Protein AF-A0A9E1B760-F1 (afdb_monomer)

InterPro domains:
  IPR002052 DNA methylase, N-6 adenine-specific, conserved site [PS00092] (100-106)
  IPR029063 S-adenosyl-L-methionine-dependent methyltransferase superfamily [G3DSA:3.40.50.150] (14-168)
  IPR029063 S-adenosyl-L-methionine-dependent methyltransferase superfamily [SSF53335] (12-162)

Foldseek 3Di:
DDPCVVCVVVVNPLQDFDDDPVLLVLVLVVVVVVDPAEWEEEEEQCFLVVSVCSNPVPGNYQAEYAAQHPSRVVNHDPSYHYPYDHPVPDAQQPPETAEYEYAHNQVCVLVVLLRCLLRHRHAFWYKYWYFPCVVVDPSNCVSCVLFVQNVQKAWSDWDACCPGPDHDPGITTTIIRTDHHPVPDPTDGSVNSVCVVPPDPPCPPPPPVVVVVVVVVVVVVVVVVVD

Radius of gyration: 22.21 Å; Cα contacts (8 Å, |Δi|>4): 372; chains: 1; bounding box: 54×68×48 Å

Mean predicted aligned error: 7.99 Å

pLDDT: mean 89.2, std 12.07, range [44.91, 98.75]

Sequence (227 aa):
MTTLNILKENEQDFEWYPTTQEIIECVKKHINAQTYGGYSILDIGAGDGRVLKALTYGKNTLCYSIEKSEILRNKQDKDIIPLGCDLWQNTLIDKEMDFIFCNPPYSEYEAWCEKIIKEANTEKGIYFVIPERYKQSAIINQALKARKLENKIYSLGAFNFLNAERGARAKVEVVFVKIENERYSDNVSAFDLFLDENFKFNTTSKFNQEAQRERIKKELINSKNHL

Nearest PDB structures (foldseek):
  3grz-assembly1_B  TM=6.668E-01  e=4.920E-06  Lactobacillus delbrueckii subsp. bulgaricus ATCC BAA-365
  4qtu-assembly1_B  TM=5.664E-01  e=7.982E-07  Saccharomyces cerevisiae S288C
  5bp7-assembly1_A  TM=6.881E-01  e=3.033E-05  Geobacter sulfurreducens PCA
  6bqc-assembly1_A-2  TM=6.225E-01  e=1.044E-05  Escherichia coli
  5wp5-assembly2_B  TM=5.161E-01  e=1.026E-06  Arabidopsis thaliana

Structure (mmCIF, N/CA/C/O backbone):
data_AF-A0A9E1B760-F1
#
_entry.id   AF-A0A9E1B760-F1
#
loop_
_atom_site.group_PDB
_atom_site.id
_atom_site.type_symbol
_atom_site.label_atom_id
_atom_site.label_alt_id
_atom_site.label_comp_id
_atom_site.label_asym_id
_atom_site.label_entity_id
_atom_site.label_seq_id
_atom_site.pdbx_PDB_ins_code
_atom_site.Cartn_x
_atom_site.Cartn_y
_atom_site.Cartn_z
_atom_site.occupancy
_atom_site.B_iso_or_equiv
_atom_site.auth_seq_id
_atom_site.auth_comp_id
_atom_site.auth_asym_id
_atom_site.auth_atom_id
_atom_site.pdbx_PDB_model_num
ATOM 1 N N . MET A 1 1 ? -19.006 2.028 22.061 1.00 63.62 1 MET A N 1
ATOM 2 C CA . MET A 1 1 ? -17.531 2.115 22.076 1.00 63.62 1 MET A CA 1
ATOM 3 C C . MET A 1 1 ? -17.058 2.063 20.629 1.00 63.62 1 MET A C 1
ATOM 5 O O . MET A 1 1 ? -17.584 1.241 19.890 1.00 63.62 1 MET A O 1
ATOM 9 N N . THR A 1 2 ? -16.199 2.984 20.185 1.00 87.56 2 THR A N 1
ATOM 10 C CA . THR A 1 2 ? -15.703 3.008 18.792 1.00 87.56 2 THR A CA 1
ATOM 11 C C . THR A 1 2 ? -14.687 1.887 18.561 1.00 87.56 2 THR A C 1
ATOM 13 O O . THR A 1 2 ? -14.102 1.390 19.526 1.00 87.56 2 THR A O 1
ATOM 16 N N . THR A 1 3 ? -14.453 1.488 17.303 1.00 91.75 3 THR A N 1
ATOM 17 C CA . THR A 1 3 ? -13.414 0.487 16.988 1.00 91.75 3 THR A CA 1
ATOM 18 C C . THR A 1 3 ? -12.057 0.967 17.482 1.00 91.75 3 THR A C 1
ATOM 20 O O . THR A 1 3 ? -11.329 0.202 18.105 1.00 91.75 3 THR A O 1
ATOM 23 N N . LEU A 1 4 ? -11.766 2.252 17.284 1.00 91.25 4 LEU A N 1
ATOM 24 C CA . LEU A 1 4 ? -10.543 2.882 17.762 1.00 91.25 4 LEU A CA 1
ATOM 25 C C . LEU A 1 4 ? -10.304 2.707 19.271 1.00 91.25 4 LEU A C 1
ATOM 27 O O . LEU A 1 4 ? -9.185 2.419 19.687 1.00 91.25 4 LEU A O 1
ATOM 31 N N . ASN A 1 5 ? -11.340 2.878 20.096 1.00 92.44 5 ASN A N 1
ATOM 32 C CA . ASN A 1 5 ? -11.201 2.740 21.547 1.00 92.44 5 ASN A CA 1
ATOM 33 C C . ASN A 1 5 ? -10.908 1.289 21.938 1.00 92.44 5 ASN A C 1
ATOM 35 O O . ASN A 1 5 ? -9.998 1.052 22.724 1.00 92.44 5 ASN A O 1
ATOM 39 N N . ILE A 1 6 ? -11.605 0.332 21.314 1.00 95.44 6 ILE A N 1
ATOM 40 C CA . ILE A 1 6 ? -11.377 -1.102 21.534 1.00 95.44 6 ILE A CA 1
ATOM 41 C C . ILE A 1 6 ? -9.925 -1.469 21.198 1.00 95.44 6 ILE A C 1
ATOM 43 O O . ILE A 1 6 ? -9.279 -2.190 21.952 1.00 95.44 6 ILE A O 1
ATOM 47 N N . LEU A 1 7 ? -9.385 -0.952 20.092 1.00 96.31 7 LEU A N 1
ATOM 48 C CA . LEU A 1 7 ? -8.002 -1.225 19.701 1.00 96.31 7 LEU A CA 1
ATOM 49 C C . LEU A 1 7 ? -6.986 -0.664 20.695 1.00 96.31 7 LEU A C 1
ATOM 51 O O . LEU A 1 7 ? -6.019 -1.346 21.021 1.00 96.31 7 LEU A O 1
ATOM 55 N N . LYS A 1 8 ? -7.212 0.552 21.203 1.00 94.50 8 LYS A N 1
ATOM 56 C CA . LYS A 1 8 ? -6.341 1.167 22.214 1.00 94.50 8 LYS A CA 1
ATOM 57 C C . LYS A 1 8 ? -6.358 0.396 23.530 1.00 94.50 8 LYS A C 1
ATOM 59 O O . LYS A 1 8 ? -5.299 0.142 24.085 1.00 94.50 8 LYS A O 1
ATOM 64 N N . GLU A 1 9 ? -7.541 0.005 23.998 1.00 96.75 9 GLU A N 1
ATOM 65 C CA . GLU A 1 9 ? -7.717 -0.759 25.241 1.00 96.75 9 GLU A CA 1
ATOM 66 C C . GLU A 1 9 ? -7.059 -2.145 25.189 1.00 96.75 9 GLU A C 1
ATOM 68 O O . GLU A 1 9 ? -6.704 -2.686 26.230 1.00 96.75 9 GLU A O 1
ATOM 73 N N . ASN A 1 10 ? -6.874 -2.705 23.990 1.00 97.31 10 ASN A N 1
ATOM 74 C CA . ASN A 1 10 ? -6.261 -4.017 23.777 1.00 97.31 10 ASN A CA 1
ATOM 75 C C . ASN A 1 10 ? -4.832 -3.939 23.210 1.00 97.31 10 ASN A C 1
ATOM 77 O O . ASN A 1 10 ? -4.315 -4.956 22.762 1.00 97.31 10 ASN A O 1
ATOM 81 N N . GLU A 1 11 ? -4.208 -2.754 23.177 1.00 97.12 11 GLU A N 1
ATOM 82 C CA . GLU A 1 11 ? -2.846 -2.543 22.645 1.00 97.12 11 GLU A CA 1
ATOM 83 C C . GLU A 1 11 ? -2.660 -2.987 21.175 1.00 97.12 11 GLU A C 1
ATOM 85 O O . GLU A 1 11 ? -1.569 -3.351 20.741 1.00 97.12 11 GLU A O 1
ATOM 90 N N . GLN A 1 12 ? -3.731 -2.931 20.378 1.00 96.88 12 GLN A N 1
ATOM 91 C CA . GLN A 1 12 ? -3.756 -3.353 18.969 1.00 96.88 12 GLN A CA 1
ATOM 92 C C . GLN A 1 12 ? -4.022 -2.211 17.985 1.00 96.88 12 GLN A C 1
ATOM 94 O O . GLN A 1 12 ? -4.366 -2.438 16.829 1.00 96.88 12 GLN A O 1
ATOM 99 N N . ASP A 1 13 ? -3.903 -0.969 18.438 1.00 94.31 13 ASP A N 1
ATOM 100 C CA . ASP A 1 13 ? -4.162 0.194 17.602 1.00 94.31 13 ASP A CA 1
ATOM 101 C C . ASP A 1 13 ? -3.137 0.369 16.479 1.00 94.31 13 ASP A C 1
ATOM 103 O O . ASP A 1 13 ? -3.542 0.717 15.382 1.00 94.31 13 ASP A O 1
ATOM 107 N N . PHE A 1 14 ? -1.845 0.122 16.729 1.00 94.88 14 PHE A N 1
ATOM 108 C CA . PHE A 1 14 ? -0.751 0.211 15.739 1.00 94.88 14 PHE A CA 1
ATOM 109 C C . PHE A 1 14 ? -0.835 1.421 14.785 1.00 94.88 14 PHE A C 1
ATOM 111 O O . PHE A 1 14 ? -0.460 1.335 13.623 1.00 94.88 14 PHE A O 1
ATOM 118 N N . GLU A 1 15 ? -1.351 2.550 15.278 1.00 93.25 15 GLU A N 1
ATOM 119 C CA . GLU A 1 15 ? -1.634 3.743 14.479 1.00 93.25 15 GLU A CA 1
ATOM 120 C C . GLU A 1 15 ? -2.627 3.544 13.311 1.00 93.25 15 GLU A C 1
ATOM 122 O O . GLU A 1 15 ? -2.502 4.167 12.260 1.00 93.25 15 GLU A O 1
ATOM 127 N N . TRP A 1 16 ? -3.659 2.720 13.494 1.00 92.31 16 TRP A N 1
ATOM 128 C CA . TRP A 1 16 ? -4.654 2.428 12.466 1.00 92.31 16 TRP A CA 1
ATOM 129 C C . TRP A 1 16 ? -5.465 3.666 12.062 1.00 92.31 16 TRP A C 1
ATOM 131 O O . TRP A 1 16 ? -6.198 4.255 12.867 1.00 92.31 16 TRP A O 1
ATOM 141 N N . TYR A 1 17 ? -5.378 4.016 10.777 1.00 89.69 17 TYR A N 1
ATOM 142 C CA . TYR A 1 17 ? -6.207 5.023 10.121 1.00 89.69 17 TYR A CA 1
ATOM 143 C C . TYR A 1 17 ? -7.220 4.334 9.202 1.00 89.69 17 TYR A C 1
ATOM 145 O O . TYR A 1 17 ? -6.840 3.830 8.143 1.00 89.69 17 TYR A O 1
ATOM 153 N N . PRO A 1 18 ? -8.521 4.335 9.539 1.00 92.06 18 PRO A N 1
ATOM 154 C CA . PRO A 1 18 ? -9.522 3.773 8.648 1.00 92.06 18 PRO A CA 1
ATOM 155 C C . PRO A 1 18 ? -9.582 4.592 7.357 1.00 92.06 18 PRO A C 1
ATOM 157 O O . PRO A 1 18 ? -9.908 5.780 7.389 1.00 92.06 18 P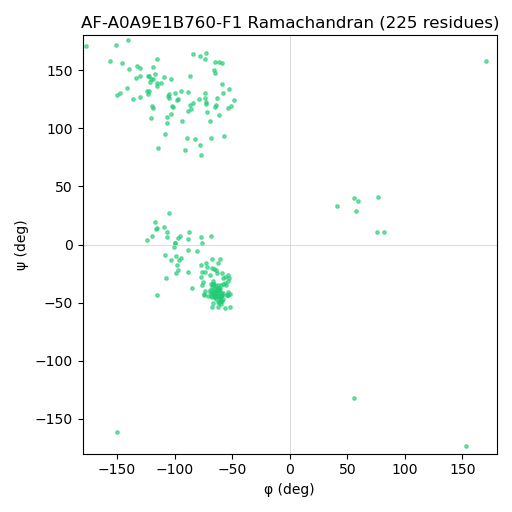RO A O 1
ATOM 160 N N . THR A 1 19 ? -9.282 3.965 6.220 1.00 95.06 19 THR A N 1
ATOM 161 C CA . THR A 1 19 ? -9.327 4.627 4.911 1.00 95.06 19 THR A CA 1
ATOM 162 C C . THR A 1 19 ? -10.729 5.189 4.649 1.00 95.06 19 THR A C 1
ATOM 164 O O . THR A 1 19 ? -11.730 4.490 4.842 1.00 95.06 19 THR A O 1
ATOM 167 N N . THR A 1 20 ? -10.813 6.463 4.252 1.00 94.44 20 THR A N 1
ATOM 168 C CA . THR A 1 20 ? -12.098 7.151 4.046 1.00 94.44 20 THR A CA 1
ATOM 169 C C . THR A 1 20 ? -12.751 6.753 2.724 1.00 94.44 20 THR A C 1
ATOM 171 O O . THR A 1 20 ? -12.086 6.250 1.815 1.00 94.44 20 THR A O 1
ATOM 174 N N . GLN A 1 21 ? -14.057 7.005 2.592 1.00 94.50 21 GLN A N 1
ATOM 175 C CA . GLN A 1 21 ? -14.786 6.679 1.366 1.00 94.50 21 GLN A CA 1
ATOM 176 C C . GLN A 1 21 ? -14.236 7.448 0.159 1.00 94.50 21 GLN A C 1
ATOM 178 O O . GLN A 1 21 ? -14.111 6.882 -0.918 1.00 94.50 21 GLN A O 1
ATOM 183 N N . GLU A 1 22 ? -13.854 8.713 0.328 1.00 95.56 22 GLU A N 1
ATOM 184 C CA . GLU A 1 22 ? -13.309 9.545 -0.749 1.00 95.56 22 GLU A CA 1
ATOM 185 C C . GLU A 1 22 ? -11.991 8.982 -1.295 1.00 95.56 22 GLU A C 1
ATOM 187 O O . GLU A 1 22 ? -11.773 8.965 -2.508 1.00 95.56 22 GLU A O 1
ATOM 192 N N . ILE A 1 23 ? -11.132 8.474 -0.406 1.00 96.44 23 ILE A N 1
ATOM 193 C CA . ILE A 1 23 ? -9.876 7.816 -0.779 1.00 96.44 23 ILE A CA 1
ATOM 194 C C . ILE A 1 23 ? -10.160 6.491 -1.495 1.00 96.44 23 ILE A C 1
ATOM 196 O O . ILE A 1 23 ? -9.569 6.215 -2.541 1.00 96.44 23 ILE A O 1
ATOM 200 N N . ILE A 1 24 ? -11.092 5.690 -0.969 1.00 97.19 24 ILE A N 1
ATOM 201 C CA . ILE A 1 24 ? -11.514 4.428 -1.590 1.00 97.19 24 ILE A CA 1
ATOM 202 C C . ILE A 1 24 ? -12.046 4.678 -3.005 1.00 97.19 24 ILE A C 1
ATOM 204 O O . ILE A 1 24 ? -11.628 3.998 -3.939 1.00 97.19 24 ILE A O 1
ATOM 208 N N . GLU A 1 25 ? -12.914 5.674 -3.196 1.00 96.69 25 GLU A N 1
ATOM 209 C CA . GLU A 1 25 ? -13.463 6.015 -4.512 1.00 96.69 25 GLU A CA 1
ATOM 210 C C . GLU A 1 25 ? -12.392 6.538 -5.479 1.00 96.69 25 GLU A C 1
ATOM 212 O O . GLU A 1 25 ? -12.438 6.238 -6.674 1.00 96.69 25 GLU A O 1
ATOM 217 N N . CYS A 1 26 ? -11.388 7.267 -4.981 1.00 97.75 26 CYS A N 1
ATOM 218 C CA . CYS A 1 26 ? -10.240 7.696 -5.781 1.00 97.75 26 CYS A CA 1
ATOM 219 C C . CYS A 1 26 ? -9.478 6.494 -6.364 1.00 97.75 26 CYS A C 1
ATOM 221 O O . CYS A 1 26 ? -9.280 6.413 -7.581 1.00 97.75 26 CYS A O 1
ATOM 223 N N . VAL A 1 27 ? -9.127 5.520 -5.517 1.00 97.31 27 VAL A N 1
ATOM 224 C CA . VAL A 1 27 ? -8.450 4.285 -5.946 1.00 97.31 27 VAL A CA 1
ATOM 225 C C . VAL A 1 27 ? -9.353 3.458 -6.855 1.00 97.31 27 VAL A C 1
ATOM 227 O O . VAL A 1 27 ? -8.913 3.007 -7.911 1.00 97.31 27 VAL A O 1
ATOM 230 N N . LYS A 1 28 ? -10.635 3.309 -6.502 1.00 95.12 28 LYS A N 1
ATOM 231 C CA . LYS A 1 28 ? -11.627 2.557 -7.280 1.00 95.12 28 LYS A CA 1
ATOM 232 C C . LYS A 1 28 ? -11.796 3.111 -8.692 1.00 95.12 28 LYS A C 1
ATOM 234 O O . LYS A 1 28 ? -11.840 2.353 -9.660 1.00 95.12 28 LYS A O 1
ATOM 239 N N . LYS A 1 29 ? -11.856 4.435 -8.837 1.00 95.19 29 LYS A N 1
ATOM 240 C CA . LYS A 1 29 ? -11.918 5.088 -10.148 1.00 95.19 29 LYS A CA 1
ATOM 241 C C . LYS A 1 29 ? -10.674 4.774 -10.978 1.00 95.19 29 LYS A C 1
ATOM 243 O O . LYS A 1 29 ? -10.808 4.440 -12.154 1.00 95.19 29 LYS A O 1
ATOM 248 N N . HIS A 1 30 ? -9.488 4.860 -10.376 1.00 96.25 30 HIS A N 1
ATOM 249 C CA . HIS A 1 30 ? -8.238 4.584 -11.079 1.00 96.25 30 HIS A CA 1
ATOM 250 C C . HIS A 1 30 ? -8.121 3.105 -11.474 1.00 96.25 30 HIS A C 1
ATOM 252 O O . HIS A 1 30 ? -7.926 2.809 -12.648 1.00 96.25 30 HIS A O 1
ATOM 258 N N . ILE A 1 31 ? -8.330 2.164 -10.548 1.00 93.25 31 ILE A N 1
ATOM 259 C CA . ILE A 1 31 ? -8.205 0.724 -10.827 1.00 93.25 31 ILE A CA 1
ATOM 260 C C . ILE A 1 31 ? -9.204 0.256 -11.895 1.00 93.25 31 ILE A C 1
A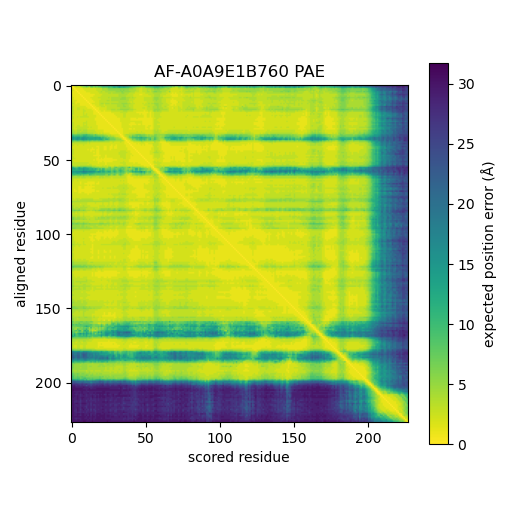TOM 262 O O . ILE A 1 31 ? -8.842 -0.536 -12.763 1.00 93.25 31 ILE A O 1
ATOM 266 N N . ASN A 1 32 ? -10.431 0.793 -11.903 1.00 91.12 32 ASN A N 1
ATOM 267 C CA . ASN A 1 32 ? -11.446 0.484 -12.917 1.00 91.12 32 ASN A CA 1
ATOM 268 C C . ASN A 1 32 ? -11.062 0.986 -14.312 1.00 91.12 32 ASN A C 1
ATOM 270 O O . ASN A 1 32 ? -11.429 0.360 -15.298 1.00 91.12 32 ASN A O 1
ATOM 274 N N . ALA A 1 33 ? -10.329 2.096 -14.410 1.00 91.38 33 ALA A N 1
ATOM 275 C CA . ALA A 1 33 ? -9.839 2.595 -15.694 1.00 91.38 33 ALA A CA 1
ATOM 276 C C . ALA A 1 33 ? -8.676 1.750 -16.247 1.00 91.38 33 ALA A C 1
ATOM 278 O O . ALA A 1 33 ? -8.444 1.741 -17.452 1.00 91.38 33 ALA A O 1
ATOM 279 N N . GLN A 1 34 ? -7.956 1.040 -15.373 1.00 83.81 34 GLN A N 1
ATOM 280 C CA . GLN A 1 34 ? -6.800 0.208 -15.728 1.00 83.81 34 GLN A CA 1
ATOM 281 C C . GLN A 1 34 ? -7.161 -1.273 -15.930 1.00 83.81 34 GLN A C 1
ATOM 283 O O . GLN A 1 34 ? -6.339 -2.047 -16.419 1.00 83.81 34 GLN A O 1
ATOM 288 N N . THR A 1 35 ? -8.361 -1.703 -15.523 1.00 84.62 35 THR A N 1
ATOM 289 C CA . THR A 1 35 ? -8.757 -3.118 -15.516 1.00 84.62 35 THR A CA 1
ATOM 290 C C . THR A 1 35 ? -10.109 -3.336 -16.182 1.00 84.62 35 THR A C 1
ATOM 292 O O . THR A 1 35 ? -11.110 -2.737 -15.806 1.00 84.62 35 THR A O 1
ATOM 295 N N . TYR A 1 36 ? -10.146 -4.254 -17.149 1.00 76.62 36 TYR A N 1
ATOM 296 C CA . TYR A 1 36 ? -11.372 -4.661 -17.848 1.00 76.62 36 TYR A CA 1
ATOM 297 C C . TYR A 1 36 ? -11.947 -5.995 -17.334 1.00 76.62 36 TYR A C 1
ATOM 299 O O . TYR A 1 36 ? -12.994 -6.432 -17.802 1.00 76.62 36 TYR A O 1
ATOM 307 N N . GLY A 1 37 ? -11.281 -6.649 -16.374 1.00 80.25 37 GLY A N 1
ATOM 308 C CA . GLY A 1 37 ? -11.647 -7.970 -15.858 1.00 80.25 37 GLY A CA 1
ATOM 309 C C . GLY A 1 37 ? -11.265 -8.173 -14.391 1.00 80.25 37 GLY A C 1
ATOM 310 O O . GLY A 1 37 ? -11.049 -7.207 -13.655 1.00 80.25 37 GLY A O 1
ATOM 311 N N . GLY A 1 38 ? -11.205 -9.440 -13.976 1.00 87.06 38 GLY A N 1
ATOM 312 C CA . GLY A 1 38 ? -10.722 -9.830 -12.653 1.00 87.06 38 GLY A CA 1
ATOM 313 C C . GLY A 1 38 ? -9.261 -9.439 -12.422 1.00 87.06 38 GLY A C 1
ATOM 314 O O . GLY A 1 38 ? -8.507 -9.237 -13.374 1.00 87.06 38 GLY A O 1
ATOM 315 N N . TYR A 1 39 ? -8.882 -9.309 -11.156 1.00 92.94 39 TYR A N 1
ATOM 316 C CA . TYR A 1 39 ? -7.504 -9.051 -10.734 1.00 92.94 39 TYR A CA 1
ATOM 317 C C . TYR A 1 39 ? -7.255 -9.637 -9.341 1.00 92.94 39 TYR A C 1
ATOM 319 O O . TYR A 1 39 ? -8.193 -10.076 -8.677 1.00 92.94 39 TYR A O 1
ATOM 327 N N . SER A 1 40 ? -6.014 -9.640 -8.876 1.00 95.12 40 SER A N 1
ATOM 328 C CA . SER A 1 40 ? -5.659 -9.902 -7.478 1.00 95.12 40 SER A CA 1
ATOM 329 C C . SER A 1 40 ? -5.178 -8.629 -6.781 1.00 95.12 40 SER A C 1
ATOM 331 O O . SER A 1 40 ? -4.551 -7.761 -7.385 1.00 95.12 40 SER A O 1
ATOM 333 N N . ILE A 1 41 ? -5.500 -8.471 -5.502 1.00 96.75 41 ILE A N 1
ATOM 334 C CA . ILE A 1 41 ? -5.053 -7.313 -4.727 1.00 96.75 41 ILE A CA 1
ATOM 335 C C . ILE A 1 41 ? -4.684 -7.717 -3.307 1.00 96.75 41 ILE A C 1
ATOM 337 O O . ILE A 1 41 ? -5.431 -8.440 -2.647 1.00 96.75 41 ILE A O 1
ATOM 341 N N . LEU A 1 42 ? -3.541 -7.220 -2.843 1.00 98.00 42 LEU A N 1
ATOM 342 C CA . LEU A 1 42 ? -3.112 -7.306 -1.453 1.00 98.00 42 LEU A CA 1
ATOM 343 C C . LEU A 1 42 ? -3.263 -5.948 -0.775 1.00 98.00 42 LEU A C 1
ATOM 345 O O . LEU A 1 42 ? -2.729 -4.952 -1.256 1.00 98.00 42 LEU A O 1
ATOM 349 N N . ASP A 1 43 ? -3.944 -5.926 0.363 1.00 98.31 43 ASP A N 1
ATOM 350 C CA . ASP A 1 43 ? -3.980 -4.781 1.268 1.00 98.31 43 ASP A CA 1
ATOM 351 C C . ASP A 1 43 ? -3.037 -5.027 2.458 1.00 98.31 43 ASP A C 1
ATOM 353 O O . ASP A 1 43 ? -3.186 -6.006 3.198 1.00 98.31 43 ASP A O 1
ATOM 357 N N . ILE A 1 44 ? -2.024 -4.171 2.606 1.00 98.56 44 ILE A N 1
ATOM 358 C CA . ILE A 1 44 ? -1.019 -4.243 3.672 1.00 98.56 44 ILE A CA 1
ATOM 359 C C . ILE A 1 44 ? -1.352 -3.190 4.730 1.00 98.56 44 ILE A C 1
ATOM 361 O O . ILE A 1 44 ? -1.326 -1.990 4.451 1.00 98.56 44 ILE A O 1
ATOM 365 N N . GLY A 1 45 ? -1.611 -3.643 5.958 1.00 97.88 45 GLY A N 1
ATOM 366 C CA . GLY A 1 45 ? -2.275 -2.826 6.977 1.00 97.88 45 GLY A CA 1
ATOM 367 C C . GLY A 1 45 ? -3.778 -2.727 6.707 1.00 97.88 45 GLY A C 1
ATOM 368 O O . GLY A 1 45 ? -4.357 -1.647 6.813 1.00 97.88 45 GLY A O 1
ATOM 369 N N . ALA A 1 46 ? -4.393 -3.848 6.306 1.00 97.69 46 ALA A N 1
ATOM 370 C CA . ALA A 1 46 ? -5.747 -3.888 5.749 1.00 97.69 46 ALA A CA 1
ATOM 371 C C . ALA A 1 46 ? -6.854 -3.409 6.697 1.00 97.69 46 ALA A C 1
ATOM 373 O O . ALA A 1 46 ? -7.989 -3.158 6.276 1.00 97.69 46 ALA A O 1
ATOM 374 N N . GLY A 1 47 ? -6.564 -3.313 7.993 1.00 97.31 47 GLY A N 1
ATOM 375 C CA . GLY A 1 47 ? -7.535 -2.952 9.000 1.00 97.31 47 GLY A CA 1
ATOM 376 C C . GLY A 1 47 ? -8.740 -3.886 8.976 1.00 97.31 47 GLY A C 1
ATOM 377 O O . GLY A 1 47 ? -8.610 -5.109 8.935 1.00 97.31 47 GLY A O 1
ATOM 378 N N . ASP A 1 48 ? -9.935 -3.304 8.982 1.00 96.88 48 ASP A N 1
ATOM 379 C CA . ASP A 1 48 ? -11.192 -4.053 8.921 1.00 96.88 48 ASP A CA 1
ATOM 380 C C . ASP A 1 48 ? -11.543 -4.567 7.511 1.00 96.88 48 ASP A C 1
ATOM 382 O O . ASP A 1 48 ? -12.633 -5.095 7.301 1.00 96.88 48 ASP A O 1
ATOM 386 N N . GLY A 1 49 ? -10.645 -4.418 6.532 1.00 96.94 49 GLY A N 1
ATOM 387 C CA . GLY A 1 49 ? -10.829 -4.922 5.172 1.00 96.94 49 GLY A CA 1
ATOM 388 C C . GLY A 1 49 ? -11.798 -4.100 4.320 1.00 96.94 49 GLY A C 1
ATOM 389 O O . GLY A 1 49 ? -12.164 -4.533 3.224 1.00 96.94 49 GLY A O 1
ATOM 390 N N . ARG A 1 50 ? -12.222 -2.908 4.772 1.00 96.44 50 ARG A N 1
ATOM 391 C CA . ARG A 1 50 ? -13.175 -2.061 4.028 1.00 96.44 50 ARG A CA 1
ATOM 392 C C . ARG A 1 50 ? -12.701 -1.689 2.623 1.00 96.44 50 ARG A C 1
ATOM 394 O O . ARG A 1 50 ? -13.529 -1.571 1.724 1.00 96.44 50 ARG A O 1
ATOM 401 N N . VAL A 1 51 ? -11.390 -1.504 2.432 1.00 97.19 51 VAL A N 1
ATOM 402 C CA . VAL A 1 51 ? -10.814 -1.140 1.131 1.00 97.19 51 VAL A CA 1
ATOM 403 C C . VAL A 1 51 ? -10.974 -2.307 0.170 1.00 97.19 51 VAL A C 1
ATOM 405 O O . VAL A 1 51 ? -11.597 -2.139 -0.875 1.00 97.19 51 VAL A O 1
ATOM 408 N N . LEU A 1 52 ? -10.507 -3.498 0.559 1.00 96.31 52 LEU A N 1
ATOM 409 C CA . LEU A 1 52 ? -10.693 -4.725 -0.217 1.00 96.31 52 LEU A CA 1
ATOM 410 C C . LEU A 1 52 ? -12.168 -4.921 -0.566 1.00 96.31 52 LEU A C 1
ATOM 412 O O . LEU A 1 52 ? -12.515 -4.950 -1.742 1.00 96.31 52 LEU A O 1
ATOM 416 N N . LYS A 1 53 ? -13.055 -4.908 0.433 1.00 94.06 53 LYS A N 1
ATOM 417 C CA . LYS A 1 53 ? -14.500 -5.060 0.224 1.00 94.06 53 LYS A CA 1
ATOM 418 C C . LYS A 1 53 ? -15.069 -4.070 -0.799 1.00 94.06 53 LYS A C 1
ATOM 420 O O . LYS A 1 53 ? -15.872 -4.448 -1.649 1.00 94.06 53 LYS A O 1
ATOM 425 N N . ALA A 1 54 ? -14.667 -2.802 -0.737 1.00 93.62 54 ALA A N 1
ATOM 426 C CA . ALA A 1 54 ? -15.182 -1.766 -1.628 1.00 93.62 54 ALA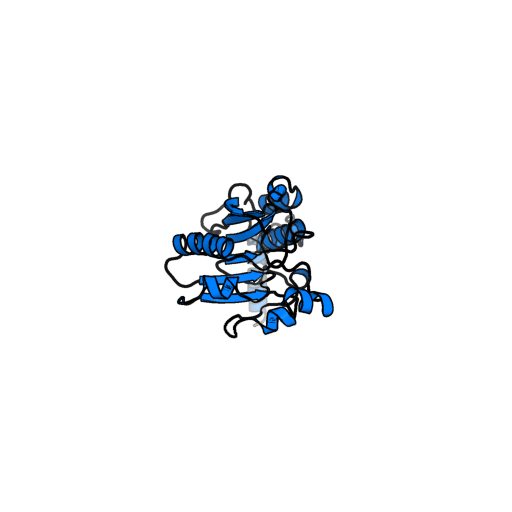 A CA 1
ATOM 427 C C . ALA A 1 54 ? -14.621 -1.840 -3.059 1.00 93.62 54 ALA A C 1
ATOM 429 O O . ALA A 1 54 ? -15.329 -1.483 -4.014 1.00 93.62 54 ALA A O 1
ATOM 430 N N . LEU A 1 55 ? -13.369 -2.284 -3.211 1.00 90.00 55 LEU A N 1
ATOM 431 C CA . LEU A 1 55 ? -12.707 -2.440 -4.507 1.00 90.00 55 LEU A CA 1
ATOM 432 C C . LEU A 1 55 ? -13.175 -3.695 -5.251 1.00 90.00 55 LEU A C 1
ATOM 434 O O . LEU A 1 55 ? -13.156 -3.700 -6.480 1.00 90.00 55 LEU A O 1
ATOM 438 N N . THR A 1 56 ? -13.612 -4.735 -4.538 1.00 79.75 56 THR A N 1
ATOM 439 C CA . THR A 1 56 ? -13.862 -6.060 -5.130 1.00 79.75 56 THR A CA 1
ATOM 440 C C . THR A 1 56 ? -15.334 -6.441 -5.244 1.00 79.75 56 THR A C 1
ATOM 442 O O . THR A 1 56 ? -15.664 -7.398 -5.945 1.00 79.75 56 THR A O 1
ATOM 445 N N . TYR A 1 57 ? -16.243 -5.664 -4.644 1.00 70.94 57 TYR A N 1
ATOM 446 C CA . TYR A 1 57 ? -17.683 -5.907 -4.730 1.00 70.94 57 TYR A CA 1
ATOM 447 C C . TYR A 1 57 ? -18.171 -6.022 -6.188 1.00 70.94 57 TYR A C 1
ATOM 449 O O . TYR A 1 57 ? -18.094 -5.063 -6.961 1.00 70.94 57 TYR A O 1
ATOM 457 N N . GLY A 1 58 ? -18.697 -7.199 -6.548 1.00 66.38 58 GLY A N 1
ATOM 458 C CA . GLY A 1 58 ? -19.248 -7.490 -7.876 1.00 66.38 58 GLY A CA 1
ATOM 459 C C . GLY A 1 58 ? -18.218 -7.862 -8.951 1.00 66.38 58 GLY A C 1
ATOM 460 O O . GLY A 1 58 ? -18.577 -7.915 -10.127 1.00 66.38 58 GLY A O 1
ATOM 461 N N . LYS A 1 59 ? -16.957 -8.118 -8.581 1.00 69.75 59 LYS A N 1
ATOM 462 C CA . LYS A 1 59 ? -15.891 -8.542 -9.500 1.00 69.75 59 LYS A CA 1
ATOM 463 C C . LYS A 1 59 ? -15.338 -9.917 -9.133 1.00 69.75 59 LYS A C 1
ATOM 465 O O . LYS A 1 59 ? -15.333 -10.306 -7.972 1.00 69.75 59 LYS A O 1
ATOM 470 N N . ASN A 1 60 ? -14.815 -10.631 -10.130 1.00 83.62 60 ASN A N 1
ATOM 471 C CA . ASN A 1 60 ? -14.008 -11.830 -9.904 1.00 83.62 60 ASN A CA 1
ATOM 472 C C . ASN A 1 60 ? -12.594 -11.416 -9.455 1.00 83.62 60 ASN A C 1
ATOM 474 O O . ASN A 1 60 ? -11.676 -11.372 -10.274 1.00 83.62 60 ASN A O 1
ATOM 478 N N . THR A 1 61 ? -12.446 -11.015 -8.192 1.00 86.69 61 THR A N 1
ATOM 479 C CA . THR A 1 61 ? -11.192 -10.477 -7.647 1.00 86.69 61 THR A CA 1
ATOM 480 C C . THR A 1 61 ? -10.718 -11.302 -6.456 1.00 86.69 61 THR A C 1
ATOM 482 O O . THR A 1 61 ? -11.490 -11.559 -5.536 1.00 86.69 61 THR A O 1
ATOM 485 N N . LEU A 1 62 ? -9.439 -11.680 -6.449 1.00 92.69 62 LEU A N 1
ATOM 486 C CA . LEU A 1 62 ? -8.811 -12.354 -5.310 1.00 92.69 62 LEU A CA 1
ATOM 487 C C . LEU A 1 62 ? -8.296 -11.308 -4.316 1.00 92.69 62 LEU A C 1
ATOM 489 O O . LEU A 1 62 ? -7.484 -10.454 -4.676 1.00 92.69 62 LEU A O 1
ATOM 493 N N . CYS A 1 63 ? -8.800 -11.362 -3.084 1.00 95.19 63 CYS A N 1
ATOM 494 C CA . CYS A 1 63 ? -8.489 -10.398 -2.031 1.00 95.19 63 CYS A CA 1
ATOM 495 C C . CYS A 1 63 ? -7.533 -11.013 -1.019 1.00 95.19 63 CYS A C 1
ATOM 497 O O . CYS A 1 63 ? -7.854 -12.038 -0.420 1.00 95.19 63 CYS A O 1
ATOM 499 N N . TYR A 1 64 ? -6.416 -10.343 -0.774 1.00 97.50 64 TYR A N 1
ATOM 500 C CA . TYR A 1 64 ? -5.422 -10.768 0.195 1.00 97.50 64 TYR A CA 1
ATOM 501 C C . TYR A 1 64 ? -5.182 -9.682 1.237 1.00 97.50 64 TYR A C 1
ATOM 503 O O . TYR A 1 64 ? -5.207 -8.496 0.907 1.00 97.50 64 TYR A O 1
ATOM 511 N N . SER A 1 65 ? -4.920 -10.070 2.484 1.00 98.12 65 SER A N 1
ATOM 512 C CA . SER A 1 65 ? -4.608 -9.118 3.553 1.00 98.12 65 SER A CA 1
ATOM 513 C C . SER A 1 65 ? -3.343 -9.478 4.328 1.00 98.12 65 SER A C 1
ATOM 515 O O . SER A 1 65 ? -3.036 -10.649 4.568 1.00 98.12 65 SER A O 1
ATOM 517 N N . ILE A 1 66 ? -2.620 -8.440 4.751 1.00 98.44 66 ILE A N 1
ATOM 518 C CA . ILE A 1 66 ? -1.680 -8.494 5.872 1.00 98.44 66 ILE A CA 1
ATOM 519 C C . ILE A 1 66 ? -2.183 -7.508 6.926 1.00 98.44 66 ILE A C 1
ATOM 521 O O . ILE A 1 66 ? -2.265 -6.311 6.656 1.00 98.44 66 ILE A O 1
ATOM 525 N N . GLU A 1 67 ? -2.535 -7.993 8.118 1.00 98.38 67 GLU A N 1
ATOM 526 C CA . GLU A 1 67 ? -3.078 -7.152 9.195 1.00 98.38 67 GLU A CA 1
ATOM 527 C C . GLU A 1 67 ? -2.667 -7.657 10.583 1.00 98.38 67 GLU A C 1
ATOM 529 O O . GLU A 1 67 ? -2.843 -8.834 10.910 1.00 98.38 67 GLU A O 1
ATOM 534 N N . LYS A 1 68 ? -2.159 -6.749 11.422 1.00 97.75 68 LYS A N 1
ATOM 535 C CA . LYS A 1 68 ? -1.539 -7.062 12.716 1.00 97.75 68 LYS A CA 1
ATOM 536 C C . LYS A 1 68 ? -2.527 -7.187 13.854 1.00 97.75 68 LYS A C 1
ATOM 538 O O . LYS A 1 68 ? -2.382 -8.092 14.680 1.00 97.75 68 LYS A O 1
ATOM 543 N N . SER A 1 69 ? -3.562 -6.359 13.876 1.00 97.94 69 SER A N 1
ATOM 544 C CA . SER A 1 69 ? -4.609 -6.450 14.883 1.00 97.94 69 SER A CA 1
ATOM 545 C C . SER A 1 69 ? -5.507 -7.657 14.629 1.00 97.94 69 SER A C 1
ATOM 547 O O . SER A 1 69 ? -6.178 -7.767 13.606 1.00 97.94 69 SER A O 1
ATOM 549 N N . GLU 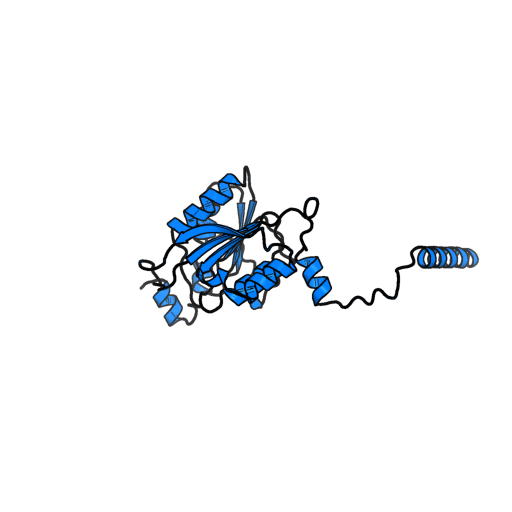A 1 70 ? -5.580 -8.549 15.610 1.00 97.44 70 GLU A N 1
ATOM 550 C CA . GLU A 1 70 ? -6.548 -9.643 15.620 1.00 97.44 70 GLU A CA 1
ATOM 551 C C . GLU A 1 70 ? -7.989 -9.127 15.617 1.00 97.44 70 GLU A C 1
ATOM 553 O O . GLU A 1 70 ? -8.841 -9.661 14.911 1.00 97.44 70 GLU A O 1
ATOM 558 N N . ILE A 1 71 ? -8.250 -8.042 16.348 1.00 97.62 71 ILE A N 1
ATOM 559 C CA . ILE A 1 71 ? -9.568 -7.401 16.410 1.00 97.62 71 ILE A CA 1
ATOM 560 C C . ILE A 1 71 ? -10.005 -6.914 15.023 1.00 97.62 71 ILE A C 1
ATOM 562 O O . ILE A 1 71 ? -11.177 -7.054 14.671 1.00 97.62 71 ILE A O 1
ATOM 566 N N . LEU A 1 72 ? -9.085 -6.347 14.237 1.00 97.88 72 LEU A N 1
ATOM 567 C CA . LEU A 1 72 ? -9.364 -5.898 12.874 1.00 97.88 72 LEU A CA 1
ATOM 568 C C . LEU A 1 72 ? -9.471 -7.072 11.897 1.00 97.88 72 LEU A C 1
ATOM 570 O O . LEU A 1 72 ? -10.437 -7.116 11.138 1.00 97.88 72 LEU A O 1
ATOM 574 N N . ARG A 1 73 ? -8.584 -8.075 11.985 1.00 97.50 73 ARG A N 1
ATOM 575 C CA . ARG A 1 73 ? -8.703 -9.321 11.202 1.00 97.50 73 ARG A CA 1
ATOM 576 C C . ARG A 1 73 ? -10.059 -9.997 11.395 1.00 97.50 73 ARG A C 1
ATOM 578 O O . ARG A 1 73 ? -10.693 -10.374 10.419 1.00 97.50 73 ARG A O 1
ATOM 585 N N . ASN A 1 74 ? -10.552 -10.075 12.630 1.00 96.81 74 ASN A N 1
ATOM 586 C CA . ASN A 1 74 ? -11.846 -10.689 12.943 1.00 96.81 74 ASN A CA 1
ATOM 587 C C . ASN A 1 74 ? -13.055 -9.909 12.389 1.00 96.81 74 ASN A C 1
ATOM 589 O O . ASN A 1 74 ? -14.171 -10.427 12.400 1.00 96.81 74 ASN A O 1
ATOM 593 N N . LYS A 1 75 ? -12.856 -8.669 11.919 1.00 96.44 75 LYS A N 1
ATOM 594 C CA . LYS A 1 75 ? -13.881 -7.859 11.240 1.00 96.44 75 LYS A CA 1
ATOM 595 C C . LYS A 1 75 ? -13.836 -7.974 9.716 1.00 96.44 75 LYS A C 1
ATOM 597 O O . LYS A 1 75 ? -14.772 -7.502 9.071 1.00 96.44 75 LYS A O 1
ATOM 602 N N . GLN A 1 76 ? -12.778 -8.560 9.156 1.00 96.62 76 GLN A N 1
ATOM 603 C CA . GLN A 1 76 ? -12.638 -8.723 7.712 1.00 96.62 76 GLN A CA 1
ATOM 604 C C . GLN A 1 76 ? -13.703 -9.681 7.168 1.00 96.62 76 GLN A C 1
ATOM 606 O O . GLN A 1 76 ? -14.184 -10.583 7.859 1.00 96.62 76 GLN A O 1
ATOM 611 N N . ASP A 1 77 ? -14.090 -9.457 5.914 1.00 93.56 77 ASP A N 1
ATOM 612 C CA . ASP A 1 77 ? -14.997 -10.354 5.204 1.00 93.56 77 ASP A CA 1
ATOM 613 C C . ASP A 1 77 ? -14.345 -11.733 5.006 1.00 93.56 77 ASP A C 1
ATOM 615 O O . ASP A 1 77 ? -13.130 -11.827 4.835 1.00 93.56 77 ASP A O 1
ATOM 619 N N . LYS A 1 78 ? -15.142 -12.807 5.010 1.00 92.00 78 LYS A N 1
ATOM 620 C CA . LYS A 1 78 ? -14.626 -14.189 4.950 1.00 92.00 78 LYS A CA 1
ATOM 621 C C . LYS A 1 78 ? -13.960 -14.523 3.617 1.00 92.00 78 LYS A C 1
ATOM 623 O O . LYS A 1 78 ? -13.170 -15.460 3.557 1.00 92.00 78 LYS A O 1
ATOM 628 N N . ASP A 1 79 ? -14.279 -13.756 2.581 1.00 92.19 79 ASP A N 1
ATOM 629 C CA . ASP A 1 79 ? -13.702 -13.900 1.246 1.00 92.19 79 ASP A CA 1
ATOM 630 C C . ASP A 1 79 ? -12.311 -13.242 1.128 1.00 92.19 79 ASP A C 1
ATOM 632 O O . ASP A 1 79 ? -11.644 -13.375 0.101 1.00 92.19 79 ASP A O 1
ATOM 636 N N . ILE A 1 80 ? -11.849 -12.533 2.168 1.00 95.62 80 ILE A N 1
ATOM 637 C CA . ILE A 1 80 ? -10.488 -11.994 2.243 1.00 95.62 80 ILE A CA 1
ATOM 638 C C . ILE A 1 80 ? -9.549 -13.087 2.764 1.00 95.62 80 ILE A C 1
ATOM 640 O O . ILE A 1 80 ? -9.719 -13.601 3.869 1.00 95.62 80 ILE A O 1
ATOM 644 N N . ILE A 1 81 ? -8.529 -13.423 1.974 1.00 96.25 81 ILE A N 1
ATOM 645 C CA . ILE A 1 81 ? -7.544 -14.457 2.293 1.00 96.25 81 ILE A CA 1
ATOM 646 C C . ILE A 1 81 ? -6.387 -13.824 3.090 1.00 96.25 81 ILE A C 1
ATOM 648 O O . ILE A 1 81 ? -5.639 -13.011 2.540 1.00 96.25 81 ILE A O 1
ATOM 652 N N . PRO A 1 82 ? -6.174 -14.190 4.364 1.00 96.75 82 PRO A N 1
ATOM 653 C CA . PRO A 1 82 ? -5.048 -13.670 5.131 1.00 96.75 82 PRO A CA 1
ATOM 654 C C . PRO A 1 82 ? -3.732 -14.291 4.637 1.00 96.75 82 PRO A C 1
ATOM 656 O O . PRO A 1 82 ? -3.567 -15.510 4.666 1.00 96.75 82 PRO A O 1
ATOM 659 N N . LEU A 1 83 ? -2.778 -13.456 4.212 1.00 96.06 83 LEU A N 1
ATOM 660 C CA . LEU A 1 83 ? -1.423 -13.884 3.827 1.00 96.06 83 LEU A CA 1
ATOM 661 C C . LEU A 1 83 ? -0.394 -13.703 4.944 1.00 96.06 83 LEU A C 1
ATOM 663 O O . LEU A 1 83 ? 0.675 -14.304 4.891 1.00 96.06 83 LEU A O 1
ATOM 667 N N . GLY A 1 84 ? -0.697 -12.885 5.951 1.00 94.06 84 GLY A N 1
ATOM 668 C CA . GLY A 1 84 ? 0.196 -12.663 7.078 1.00 94.06 84 GLY A CA 1
ATOM 669 C C . GLY A 1 84 ? -0.397 -11.740 8.135 1.00 94.06 84 GLY A C 1
ATOM 670 O O . GLY A 1 84 ? -1.433 -11.110 7.932 1.00 94.06 84 GLY A O 1
ATOM 671 N N . CYS A 1 85 ? 0.282 -11.654 9.278 1.00 93.69 85 CYS A N 1
ATOM 672 C CA . CYS A 1 85 ? -0.132 -10.788 10.382 1.00 93.69 85 CYS A CA 1
ATOM 673 C C . CYS A 1 85 ? 0.769 -9.558 10.544 1.00 93.69 85 CYS A C 1
ATOM 675 O O . CYS A 1 85 ? 0.310 -8.530 11.004 1.00 93.69 85 CYS A O 1
ATOM 677 N N . ASP A 1 86 ? 2.047 -9.611 10.181 1.00 95.25 86 ASP A N 1
ATOM 678 C CA . ASP A 1 86 ? 2.958 -8.475 10.374 1.00 95.25 86 ASP A CA 1
ATOM 679 C C . ASP A 1 86 ? 3.800 -8.275 9.116 1.00 95.25 86 ASP A C 1
ATOM 681 O O . ASP A 1 86 ? 4.464 -9.214 8.672 1.00 95.25 86 ASP A O 1
ATOM 685 N N . LEU A 1 87 ? 3.775 -7.065 8.546 1.00 97.38 87 LEU A N 1
ATOM 686 C CA . LEU A 1 87 ? 4.562 -6.714 7.364 1.00 97.38 87 LEU A CA 1
ATOM 687 C C . LEU A 1 87 ? 6.041 -7.062 7.564 1.00 97.38 87 LEU A C 1
ATOM 689 O O . LEU A 1 87 ? 6.660 -7.635 6.674 1.00 97.38 87 LEU A O 1
ATOM 693 N N . TRP A 1 88 ? 6.602 -6.778 8.737 1.00 97.31 88 TRP A N 1
ATOM 694 C CA . TRP A 1 88 ? 8.025 -6.976 9.017 1.00 97.31 88 TRP A CA 1
ATOM 695 C C . TRP A 1 88 ? 8.421 -8.447 9.156 1.00 97.31 88 TRP A C 1
ATOM 697 O O . TRP A 1 88 ? 9.592 -8.779 9.004 1.00 97.31 88 TRP A O 1
ATOM 707 N N . GLN A 1 89 ? 7.452 -9.329 9.408 1.00 96.00 89 GLN A N 1
ATOM 708 C CA . GLN A 1 89 ? 7.650 -10.782 9.480 1.00 96.00 89 GLN A CA 1
ATOM 709 C C . GLN A 1 89 ? 7.304 -11.490 8.162 1.00 96.00 89 GLN A C 1
ATOM 711 O O . GLN A 1 89 ? 7.298 -12.717 8.100 1.00 96.00 89 GLN A O 1
ATOM 716 N N . ASN A 1 90 ? 6.993 -10.731 7.109 1.00 94.19 90 ASN A N 1
ATOM 717 C CA . ASN A 1 90 ? 6.669 -11.253 5.790 1.00 94.19 90 ASN A CA 1
ATOM 718 C C . ASN A 1 90 ? 7.643 -10.703 4.743 1.00 94.19 90 ASN A C 1
ATOM 720 O O . ASN A 1 90 ? 7.998 -9.523 4.744 1.00 94.19 90 ASN A O 1
ATOM 724 N N . THR A 1 91 ? 8.055 -11.562 3.813 1.00 93.44 91 THR A N 1
ATOM 725 C CA . THR A 1 91 ? 8.604 -11.109 2.530 1.00 93.44 91 THR A CA 1
ATOM 726 C C . THR A 1 91 ? 7.454 -10.884 1.552 1.00 93.44 91 THR A C 1
ATOM 728 O O . THR A 1 91 ? 6.446 -11.588 1.629 1.00 93.44 91 THR A O 1
ATOM 731 N N . LEU A 1 92 ? 7.562 -9.887 0.675 1.00 96.69 92 LEU A N 1
ATOM 732 C CA . LEU A 1 92 ? 6.577 -9.661 -0.396 1.00 96.69 92 LEU A CA 1
ATOM 733 C C . LEU A 1 92 ? 7.031 -10.224 -1.751 1.00 96.69 92 LEU A C 1
ATOM 735 O O . LEU A 1 92 ? 6.231 -10.288 -2.679 1.00 96.69 92 LEU A O 1
ATOM 739 N N . ILE A 1 93 ? 8.290 -10.655 -1.853 1.00 94.06 93 ILE A N 1
ATOM 740 C CA . ILE A 1 93 ? 8.931 -11.062 -3.112 1.00 94.06 93 ILE A CA 1
ATOM 741 C C . ILE A 1 93 ? 8.286 -12.336 -3.681 1.00 94.06 93 ILE A C 1
ATOM 743 O O . ILE A 1 93 ? 8.177 -12.501 -4.893 1.00 94.06 93 ILE A O 1
ATOM 747 N N . ASP A 1 94 ? 7.837 -13.237 -2.811 1.00 90.88 94 ASP A N 1
ATOM 748 C CA . ASP A 1 94 ? 7.234 -14.530 -3.155 1.00 90.88 94 ASP A CA 1
ATOM 749 C C . ASP A 1 94 ? 5.713 -14.471 -3.369 1.00 90.88 94 ASP A C 1
ATOM 751 O O . ASP A 1 94 ? 5.097 -15.477 -3.719 1.00 90.88 94 ASP A O 1
ATOM 755 N N . LYS A 1 95 ? 5.090 -13.312 -3.137 1.00 93.88 95 LYS A N 1
ATOM 756 C CA . LYS A 1 95 ? 3.647 -13.121 -3.286 1.00 93.88 95 LYS A CA 1
ATOM 757 C C . LYS A 1 95 ? 3.427 -12.382 -4.590 1.00 93.88 95 LYS A C 1
ATOM 759 O O . LYS A 1 95 ? 3.801 -11.227 -4.691 1.00 93.88 95 LYS A O 1
ATOM 764 N N . GLU A 1 96 ? 2.831 -13.034 -5.577 1.00 94.12 96 GLU A N 1
ATOM 765 C CA . GLU A 1 96 ? 2.524 -12.420 -6.870 1.00 94.12 96 GLU A CA 1
ATOM 766 C C . GLU A 1 96 ? 1.091 -11.873 -6.880 1.00 94.12 96 GLU A C 1
ATOM 768 O O . GLU A 1 96 ? 0.150 -12.563 -6.476 1.00 94.12 96 GLU A O 1
ATOM 773 N N . MET A 1 97 ? 0.910 -10.628 -7.326 1.00 93.31 97 MET A N 1
ATOM 774 C CA . MET A 1 97 ? -0.415 -10.001 -7.425 1.00 93.31 97 MET A CA 1
ATOM 775 C C . MET A 1 97 ? -0.491 -8.864 -8.444 1.00 93.31 97 MET A C 1
ATOM 777 O O . MET A 1 97 ? 0.494 -8.195 -8.740 1.00 93.31 97 MET A O 1
ATOM 781 N N . ASP A 1 98 ? -1.690 -8.547 -8.924 1.00 95.00 98 ASP A N 1
ATOM 782 C CA . ASP A 1 98 ? -1.862 -7.424 -9.847 1.00 95.00 98 ASP A CA 1
ATOM 783 C C . ASP A 1 98 ? -1.627 -6.067 -9.180 1.00 95.00 98 ASP A C 1
ATOM 785 O O . ASP A 1 98 ? -1.022 -5.191 -9.794 1.00 95.00 98 ASP A O 1
ATOM 789 N N . PHE A 1 99 ? -2.105 -5.883 -7.946 1.00 96.56 99 PHE A N 1
ATOM 790 C CA . PHE A 1 99 ? -1.972 -4.624 -7.215 1.00 96.56 99 PHE A CA 1
ATOM 791 C C . PHE A 1 99 ? -1.656 -4.825 -5.736 1.00 96.56 99 PHE A C 1
ATOM 793 O O . PHE A 1 99 ? -2.126 -5.769 -5.103 1.00 96.56 99 PHE A O 1
ATOM 800 N N . ILE A 1 100 ? -0.957 -3.848 -5.163 1.00 98.19 100 ILE A N 1
ATOM 801 C CA . ILE A 1 100 ? -0.842 -3.671 -3.713 1.00 98.19 100 ILE A CA 1
ATOM 802 C C . ILE A 1 100 ? -1.514 -2.356 -3.325 1.00 98.19 100 ILE A C 1
ATOM 804 O O . ILE A 1 100 ? -1.357 -1.351 -4.016 1.00 98.19 100 ILE A O 1
ATOM 808 N N . PHE A 1 101 ? -2.246 -2.345 -2.218 1.00 98.69 101 PHE A N 1
ATOM 809 C CA . PHE A 1 101 ? -2.730 -1.139 -1.557 1.00 98.69 101 PHE A CA 1
ATOM 810 C C . PHE A 1 101 ? -2.152 -1.063 -0.140 1.00 98.69 101 PHE A C 1
ATOM 812 O O . PHE A 1 101 ? -2.003 -2.082 0.532 1.00 98.69 101 PHE A O 1
ATOM 819 N N . CYS A 1 102 ? -1.814 0.143 0.314 1.00 98.62 102 CYS A N 1
ATOM 820 C CA . CYS A 1 102 ? -1.362 0.370 1.679 1.00 98.62 102 CYS A CA 1
ATOM 821 C C . CYS A 1 102 ? -1.725 1.782 2.169 1.00 98.62 102 CYS A C 1
ATOM 823 O O . CYS A 1 102 ? -1.411 2.789 1.529 1.00 98.62 102 CYS A O 1
ATOM 825 N N . ASN A 1 103 ? -2.353 1.858 3.343 1.00 97.62 103 ASN A N 1
ATOM 826 C CA . ASN A 1 103 ? -2.510 3.084 4.130 1.00 97.62 103 ASN A CA 1
ATOM 827 C C . ASN A 1 103 ? -1.722 2.902 5.441 1.00 97.62 103 ASN A C 1
ATOM 829 O O . ASN A 1 103 ? -2.296 2.439 6.428 1.00 97.62 103 ASN A O 1
ATOM 833 N N . PRO A 1 104 ? -0.399 3.155 5.435 1.00 97.00 104 PRO A N 1
ATOM 834 C CA . PRO A 1 104 ? 0.477 2.780 6.539 1.00 97.00 104 PRO A CA 1
ATOM 835 C C . PRO A 1 104 ? 0.267 3.664 7.782 1.00 97.00 104 PRO A C 1
ATOM 837 O O . PRO A 1 104 ? -0.249 4.779 7.667 1.00 97.00 104 PRO A O 1
ATOM 840 N N . PRO A 1 105 ? 0.768 3.237 8.955 1.00 95.25 105 PRO A N 1
ATOM 841 C CA . PRO A 1 105 ? 1.035 4.120 10.092 1.00 95.25 105 PRO A CA 1
ATOM 842 C C . PRO A 1 105 ? 1.819 5.368 9.652 1.00 95.25 105 PRO A C 1
ATOM 844 O O . PRO A 1 105 ? 2.890 5.264 9.049 1.00 95.25 105 PRO A O 1
ATOM 847 N N . TYR A 1 106 ? 1.314 6.573 9.926 1.00 93.69 106 TYR A N 1
ATOM 848 C CA . TYR A 1 106 ? 1.938 7.816 9.445 1.00 93.69 106 TYR A CA 1
ATOM 849 C C . TYR A 1 106 ? 3.230 8.184 10.167 1.00 93.69 106 TYR A C 1
ATOM 851 O O . TYR A 1 106 ? 3.989 9.012 9.650 1.00 93.69 106 TYR A O 1
ATOM 859 N N . SER A 1 107 ? 3.498 7.575 11.318 1.00 93.81 107 SER A N 1
ATOM 860 C CA . SER A 1 107 ? 4.792 7.649 11.994 1.00 93.81 107 SER A CA 1
ATOM 861 C C . SER A 1 107 ? 5.863 6.760 11.348 1.00 93.81 107 SER A C 1
ATOM 863 O O . SER A 1 107 ? 7.041 7.095 11.434 1.00 93.81 107 SER A O 1
ATOM 865 N N . GLU A 1 108 ? 5.474 5.703 10.627 1.00 96.06 108 GLU A N 1
ATOM 866 C CA . GLU A 1 108 ? 6.391 4.708 10.037 1.00 96.06 108 GLU A CA 1
ATOM 867 C C . GLU A 1 108 ? 6.304 4.621 8.501 1.00 96.06 108 GLU A C 1
ATOM 869 O O . GLU A 1 108 ? 6.927 3.755 7.882 1.00 96.06 108 GLU A O 1
ATOM 874 N N . TYR A 1 109 ? 5.547 5.521 7.864 1.00 97.31 109 TYR A N 1
ATOM 875 C CA . TYR A 1 109 ? 5.204 5.432 6.441 1.00 97.31 109 TYR A CA 1
ATOM 876 C C . TYR A 1 109 ? 6.417 5.315 5.503 1.00 97.31 109 TYR A C 1
ATOM 878 O O . TYR A 1 109 ? 6.325 4.624 4.496 1.00 97.31 109 TYR A O 1
ATOM 886 N N . GLU A 1 110 ? 7.553 5.952 5.812 1.00 98.38 110 GLU A N 1
ATOM 887 C CA . GLU A 1 110 ? 8.755 5.869 4.966 1.00 98.38 110 GLU A CA 1
ATOM 888 C C . GLU A 1 110 ? 9.322 4.452 4.929 1.00 98.38 110 GLU A C 1
ATOM 890 O O . GLU A 1 110 ? 9.604 3.942 3.848 1.00 98.38 110 GLU A O 1
ATOM 895 N N . ALA A 1 111 ? 9.424 3.801 6.091 1.00 98.62 111 ALA A N 1
ATOM 896 C CA . ALA A 1 111 ? 9.953 2.447 6.206 1.00 98.62 111 ALA A CA 1
ATOM 897 C C . ALA A 1 111 ? 8.996 1.421 5.571 1.00 98.62 111 ALA A C 1
ATOM 899 O O . ALA A 1 111 ? 9.431 0.499 4.880 1.00 98.62 111 ALA A O 1
ATOM 900 N N . TRP A 1 112 ? 7.683 1.610 5.747 1.00 98.69 112 TRP A N 1
ATOM 901 C CA . TRP A 1 112 ? 6.668 0.787 5.082 1.00 98.69 112 TRP A CA 1
ATOM 902 C C . TRP A 1 112 ? 6.746 0.924 3.558 1.00 98.69 112 TRP A C 1
ATOM 904 O O . TRP A 1 112 ? 6.812 -0.083 2.853 1.00 98.69 112 TRP A O 1
ATOM 914 N N . CYS A 1 113 ? 6.785 2.158 3.046 1.00 98.75 113 CYS A N 1
ATOM 915 C CA . CYS A 1 113 ? 6.927 2.425 1.618 1.00 98.75 113 CYS A CA 1
ATOM 916 C C . CYS A 1 113 ? 8.222 1.840 1.057 1.00 98.75 113 CYS A C 1
ATOM 918 O O . CYS A 1 113 ? 8.178 1.226 -0.002 1.00 98.75 113 CYS A O 1
ATOM 920 N N . GLU A 1 114 ? 9.356 1.997 1.744 1.00 98.69 114 GLU A N 1
ATOM 921 C CA . GLU A 1 114 ? 10.637 1.423 1.320 1.00 98.69 114 GLU A CA 1
ATOM 922 C C . GLU A 1 114 ? 10.537 -0.089 1.148 1.00 98.69 114 GLU A C 1
ATOM 924 O O . GLU A 1 114 ? 10.825 -0.601 0.064 1.00 98.69 114 GLU A O 1
ATOM 929 N N . LYS A 1 115 ? 10.081 -0.798 2.187 1.00 98.56 115 LYS A N 1
ATOM 930 C CA . LYS A 1 115 ? 9.942 -2.254 2.140 1.00 98.56 115 LYS A CA 1
ATOM 931 C C . LYS A 1 115 ? 9.000 -2.686 1.022 1.00 98.56 115 LYS A C 1
ATOM 933 O O . LYS A 1 115 ? 9.353 -3.555 0.231 1.00 98.56 115 LYS A O 1
ATOM 938 N N . ILE A 1 116 ? 7.826 -2.062 0.923 1.00 98.62 116 ILE A N 1
ATOM 939 C CA . ILE A 1 116 ? 6.833 -2.415 -0.095 1.00 98.62 116 ILE A CA 1
ATOM 940 C C . ILE A 1 116 ? 7.373 -2.123 -1.495 1.00 98.62 116 ILE A C 1
ATOM 942 O O . ILE A 1 116 ? 7.295 -2.988 -2.355 1.00 98.62 116 ILE A O 1
ATOM 946 N N . ILE A 1 117 ? 7.972 -0.956 -1.739 1.00 98.25 117 ILE A N 1
ATOM 947 C CA . ILE A 1 117 ? 8.550 -0.632 -3.047 1.00 98.25 117 ILE A CA 1
ATOM 948 C C . ILE A 1 117 ? 9.630 -1.647 -3.401 1.00 98.25 117 ILE A C 1
ATOM 950 O O . ILE A 1 117 ? 9.574 -2.190 -4.498 1.00 98.25 117 ILE A O 1
ATOM 954 N N . LYS A 1 118 ? 10.571 -1.950 -2.501 1.00 97.19 118 LYS A N 1
ATOM 955 C CA . LYS A 1 118 ? 11.682 -2.868 -2.790 1.00 97.19 118 LYS A CA 1
ATOM 956 C C . LYS A 1 118 ? 11.234 -4.314 -2.999 1.00 97.19 118 LYS A C 1
ATOM 958 O O . LYS A 1 118 ? 11.791 -4.986 -3.859 1.00 97.19 118 LYS A O 1
ATOM 963 N N . GLU A 1 119 ? 10.229 -4.779 -2.260 1.00 97.50 119 GLU A N 1
ATOM 964 C CA . GLU A 1 119 ? 9.841 -6.195 -2.244 1.00 97.50 119 GLU A CA 1
ATOM 965 C C . GLU A 1 119 ? 8.580 -6.529 -3.052 1.00 97.50 119 GLU A C 1
ATOM 967 O O . GLU A 1 119 ? 8.321 -7.705 -3.288 1.00 97.50 119 GLU A O 1
ATOM 972 N N . ALA A 1 120 ? 7.783 -5.545 -3.481 1.00 96.06 120 ALA A N 1
ATOM 973 C CA . ALA A 1 120 ? 6.524 -5.796 -4.182 1.00 96.06 120 ALA A CA 1
ATOM 974 C C . ALA A 1 120 ? 6.726 -6.558 -5.499 1.00 96.06 120 ALA A C 1
ATOM 976 O O . ALA A 1 120 ? 7.215 -5.992 -6.489 1.00 96.06 120 ALA A O 1
ATOM 977 N N . ASN A 1 121 ? 6.260 -7.806 -5.520 1.00 94.62 121 ASN A N 1
ATOM 978 C CA . ASN A 1 121 ? 6.124 -8.625 -6.715 1.00 94.62 121 ASN A CA 1
ATOM 979 C C . ASN A 1 121 ? 4.722 -8.429 -7.319 1.00 94.62 121 ASN A C 1
ATOM 981 O O . ASN A 1 121 ? 3.773 -9.166 -7.055 1.00 94.62 121 ASN A O 1
ATOM 985 N N . THR A 1 122 ? 4.580 -7.336 -8.072 1.00 92.94 122 THR A N 1
ATOM 986 C CA . THR A 1 122 ? 3.310 -6.948 -8.682 1.00 92.94 122 THR A CA 1
ATOM 987 C C . THR A 1 122 ? 3.457 -6.554 -10.142 1.00 92.94 122 THR A C 1
ATOM 989 O O . THR A 1 122 ? 4.446 -5.929 -10.517 1.00 92.94 122 THR A O 1
ATOM 992 N N . GLU A 1 123 ? 2.461 -6.896 -10.961 1.00 88.12 123 GLU A N 1
ATOM 993 C CA . GLU A 1 123 ? 2.503 -6.651 -12.407 1.00 88.12 123 GLU A CA 1
ATOM 994 C C . GLU A 1 123 ? 1.967 -5.279 -12.836 1.00 88.12 123 GLU A C 1
ATOM 996 O O . GLU A 1 123 ? 2.322 -4.813 -13.921 1.00 88.12 123 GLU A O 1
ATOM 1001 N N . LYS A 1 124 ? 1.101 -4.631 -12.036 1.00 93.00 124 LYS A N 1
ATOM 1002 C CA . LYS A 1 124 ? 0.457 -3.360 -12.430 1.00 93.00 124 LYS A CA 1
ATOM 1003 C C . LYS A 1 124 ? 0.862 -2.183 -11.553 1.00 93.00 124 LYS A C 1
ATOM 1005 O O . LYS A 1 124 ? 1.123 -1.099 -12.081 1.00 93.00 124 LYS A O 1
ATOM 1010 N N . GLY A 1 125 ? 0.929 -2.346 -10.231 1.00 95.81 125 GLY A N 1
ATOM 1011 C CA . GLY A 1 125 ? 1.470 -1.289 -9.375 1.00 95.81 125 GLY A CA 1
ATOM 1012 C C . GLY A 1 125 ? 0.970 -1.250 -7.939 1.00 95.81 125 GLY A C 1
ATOM 1013 O O . GLY A 1 125 ? 0.235 -2.115 -7.468 1.00 95.81 125 GLY A O 1
ATOM 1014 N N . ILE A 1 126 ? 1.390 -0.196 -7.243 1.00 98.44 126 ILE A N 1
ATOM 1015 C CA . ILE A 1 126 ? 1.228 -0.031 -5.798 1.00 98.44 126 ILE A CA 1
ATOM 1016 C C . ILE A 1 126 ? 0.482 1.271 -5.521 1.00 98.44 126 ILE A C 1
ATOM 1018 O O . ILE A 1 126 ? 0.878 2.329 -6.008 1.00 98.44 126 ILE A O 1
ATOM 1022 N N . TYR A 1 127 ? -0.569 1.211 -4.714 1.00 98.69 127 TYR A N 1
ATOM 1023 C CA . TYR A 1 127 ? -1.271 2.372 -4.185 1.00 98.69 127 TYR A CA 1
ATOM 1024 C C . TYR A 1 127 ? -0.823 2.646 -2.754 1.00 98.69 127 TYR A C 1
ATOM 1026 O O . TYR A 1 127 ? -0.877 1.757 -1.905 1.00 98.69 127 TYR A O 1
ATOM 1034 N N . PHE A 1 128 ? -0.462 3.894 -2.475 1.00 98.69 128 PHE A N 1
ATOM 1035 C CA . PHE A 1 128 ? -0.184 4.365 -1.125 1.00 98.69 128 PHE A CA 1
ATOM 1036 C C . PHE A 1 128 ? -1.107 5.517 -0.749 1.00 98.69 128 PHE A C 1
ATOM 1038 O O . PHE A 1 128 ? -1.370 6.400 -1.564 1.00 98.69 128 PHE A O 1
ATOM 1045 N N . VAL A 1 129 ? -1.543 5.540 0.507 1.00 97.81 129 VAL A N 1
ATOM 1046 C CA . VAL A 1 129 ? -2.180 6.700 1.142 1.00 97.81 129 VAL A CA 1
ATOM 1047 C C . VAL A 1 129 ? -1.193 7.265 2.152 1.00 97.81 129 VAL A C 1
ATOM 1049 O O . VAL A 1 129 ? -1.091 6.762 3.266 1.00 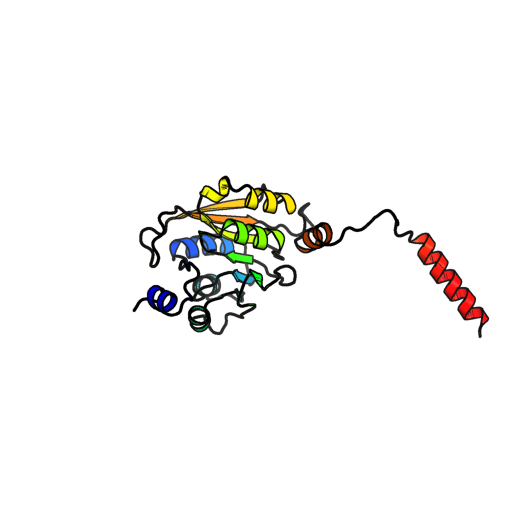97.81 129 VAL A O 1
ATOM 1052 N N . ILE A 1 130 ? -0.414 8.271 1.758 1.00 97.06 130 ILE A N 1
ATOM 1053 C CA . ILE A 1 130 ? 0.741 8.718 2.549 1.00 97.06 130 ILE A CA 1
ATOM 1054 C C . ILE A 1 130 ? 0.792 10.236 2.728 1.00 97.06 130 ILE A C 1
ATOM 1056 O O . ILE A 1 130 ? 0.272 10.980 1.895 1.00 97.06 130 ILE A O 1
ATOM 1060 N N . PRO A 1 131 ? 1.416 10.735 3.809 1.00 95.38 131 PRO A N 1
ATOM 1061 C CA . PRO A 1 131 ? 1.562 12.169 4.042 1.00 95.38 131 PRO A CA 1
ATOM 1062 C C . PRO A 1 131 ? 2.307 12.884 2.908 1.00 95.38 131 PRO A C 1
ATOM 1064 O O . PRO A 1 131 ? 3.353 12.408 2.482 1.00 95.38 131 PRO A O 1
ATOM 1067 N N . GLU A 1 132 ? 1.853 14.075 2.495 1.00 95.12 132 GLU A N 1
ATOM 1068 C CA . GLU A 1 132 ? 2.414 14.841 1.354 1.00 95.12 132 GLU A CA 1
ATOM 1069 C C . GLU A 1 132 ? 3.938 15.086 1.439 1.00 95.12 132 GLU A C 1
ATOM 1071 O O . GLU A 1 132 ? 4.623 15.206 0.421 1.00 95.12 132 GLU A O 1
ATOM 1076 N N . ARG A 1 133 ? 4.490 15.098 2.659 1.00 94.31 133 ARG A N 1
ATOM 1077 C CA . ARG A 1 133 ? 5.936 15.192 2.925 1.00 94.31 133 ARG A CA 1
ATOM 1078 C C . ARG A 1 133 ? 6.770 14.046 2.331 1.00 94.31 133 ARG A C 1
ATOM 1080 O O . ARG A 1 133 ? 7.984 14.191 2.237 1.00 94.31 133 ARG A O 1
ATOM 1087 N N . TYR A 1 134 ? 6.149 12.957 1.860 1.00 96.25 134 TYR A N 1
ATOM 1088 C CA . TYR A 1 134 ? 6.839 11.881 1.136 1.00 96.25 134 TYR A CA 1
ATOM 1089 C C . TYR A 1 134 ? 7.667 12.408 -0.049 1.00 96.25 134 TYR A C 1
ATOM 1091 O O . TYR A 1 134 ? 8.702 11.839 -0.379 1.00 96.25 134 TYR A O 1
ATOM 1099 N N . LYS A 1 135 ? 7.256 13.534 -0.654 1.00 95.75 135 LYS A N 1
ATOM 1100 C CA . LYS A 1 135 ? 7.976 14.202 -1.752 1.00 95.75 135 LYS A CA 1
ATOM 1101 C C . LYS A 1 135 ? 9.403 14.617 -1.368 1.00 95.75 135 LYS A C 1
ATOM 1103 O O . LYS A 1 135 ? 10.248 14.755 -2.246 1.00 95.75 135 LYS A O 1
ATOM 1108 N N . GLN A 1 136 ? 9.678 14.823 -0.076 1.00 96.69 136 GLN A N 1
ATOM 1109 C CA . GLN A 1 136 ? 11.014 15.131 0.450 1.00 96.69 136 GLN A CA 1
ATOM 1110 C C . GLN A 1 136 ? 11.726 13.909 1.059 1.00 96.69 136 GLN A C 1
ATOM 1112 O O . GLN A 1 136 ? 12.843 14.044 1.554 1.00 96.69 136 GLN A O 1
ATOM 1117 N N . SER A 1 137 ? 11.110 12.723 1.035 1.00 97.94 137 SER A N 1
ATOM 1118 C CA . SER A 1 137 ? 11.672 11.517 1.645 1.00 97.94 137 SER A CA 1
ATOM 1119 C C . SER A 1 137 ? 12.865 10.999 0.846 1.00 97.94 137 SER A C 1
ATOM 1121 O O . SER A 1 137 ? 12.721 10.525 -0.283 1.00 97.94 137 SER A O 1
ATOM 1123 N N . ALA A 1 138 ? 14.060 11.046 1.436 1.00 98.38 138 ALA A N 1
ATOM 1124 C CA . ALA A 1 138 ? 15.244 10.425 0.842 1.00 98.38 138 ALA A CA 1
ATOM 1125 C C . ALA A 1 138 ? 15.092 8.896 0.751 1.00 98.38 138 ALA A C 1
ATOM 1127 O O . ALA A 1 138 ? 15.502 8.303 -0.244 1.00 98.38 138 ALA A O 1
ATOM 1128 N N . ILE A 1 139 ? 14.443 8.288 1.750 1.00 98.50 139 ILE A N 1
ATOM 1129 C CA . ILE A 1 139 ? 14.208 6.843 1.858 1.00 98.50 139 ILE A CA 1
ATOM 1130 C C . ILE A 1 139 ? 13.341 6.351 0.691 1.00 98.50 139 ILE A C 1
ATOM 1132 O O . ILE A 1 139 ? 13.749 5.470 -0.067 1.00 98.50 139 ILE A O 1
ATOM 1136 N N . ILE A 1 140 ? 12.177 6.973 0.477 1.00 98.56 140 ILE A N 1
ATOM 1137 C CA . ILE A 1 140 ? 11.258 6.580 -0.602 1.00 98.56 140 ILE A CA 1
ATOM 1138 C C . ILE A 1 140 ? 11.900 6.826 -1.972 1.00 98.56 140 ILE A C 1
ATOM 1140 O O . ILE A 1 140 ? 11.826 5.969 -2.852 1.00 98.56 140 ILE A O 1
ATOM 1144 N N . ASN A 1 141 ? 12.579 7.963 -2.152 1.00 98.25 141 ASN A N 1
ATOM 1145 C CA . ASN A 1 141 ? 13.267 8.271 -3.406 1.00 98.25 141 ASN A CA 1
ATOM 1146 C C . ASN A 1 141 ? 14.379 7.257 -3.721 1.00 98.25 141 ASN A C 1
ATOM 1148 O O . ASN A 1 141 ? 14.537 6.857 -4.875 1.00 98.25 141 ASN A O 1
ATOM 1152 N N . GLN A 1 142 ? 15.128 6.807 -2.712 1.00 98.25 142 GLN A N 1
ATOM 1153 C CA . GLN A 1 142 ? 16.150 5.780 -2.888 1.00 98.25 142 GLN A CA 1
ATOM 1154 C C . GLN A 1 142 ? 15.536 4.423 -3.252 1.00 98.25 142 GLN A C 1
ATOM 1156 O O . GLN A 1 142 ? 16.045 3.764 -4.158 1.00 98.25 142 GLN A O 1
ATOM 1161 N N . ALA A 1 143 ? 14.426 4.033 -2.617 1.00 98.25 143 ALA A N 1
ATOM 1162 C CA . ALA A 1 143 ? 13.709 2.799 -2.937 1.00 98.25 143 ALA A CA 1
ATOM 1163 C C . ALA A 1 143 ? 13.159 2.799 -4.375 1.00 98.25 143 ALA A C 1
ATOM 1165 O O . ALA A 1 143 ? 13.330 1.823 -5.106 1.00 98.25 143 ALA A O 1
ATOM 1166 N N . LEU A 1 144 ? 12.558 3.912 -4.815 1.00 97.88 144 LEU A N 1
ATOM 1167 C CA . LEU A 1 144 ? 12.097 4.078 -6.198 1.00 97.88 144 LEU A CA 1
ATOM 1168 C C . LEU A 1 144 ? 13.263 3.968 -7.183 1.00 97.88 144 LEU A C 1
ATOM 1170 O O . LEU A 1 144 ? 13.171 3.217 -8.152 1.00 97.88 144 LEU A O 1
ATOM 1174 N N . LYS A 1 145 ? 14.378 4.655 -6.908 1.00 97.00 145 LYS A N 1
ATOM 1175 C CA . LYS A 1 145 ? 15.576 4.625 -7.757 1.00 97.00 145 LYS A CA 1
ATOM 1176 C C . LYS A 1 145 ? 16.194 3.230 -7.850 1.00 97.00 145 LYS A C 1
ATOM 1178 O O . LYS A 1 145 ? 16.610 2.827 -8.932 1.00 97.00 145 LYS A O 1
ATOM 1183 N N . ALA A 1 146 ? 16.227 2.478 -6.749 1.00 95.75 146 ALA A N 1
ATOM 1184 C CA . ALA A 1 146 ? 16.719 1.099 -6.738 1.00 95.75 146 ALA A CA 1
ATOM 1185 C C . ALA A 1 146 ? 15.936 0.197 -7.708 1.00 95.75 146 ALA A C 1
ATOM 1187 O O . ALA A 1 146 ? 16.502 -0.726 -8.287 1.00 95.75 146 ALA A O 1
ATOM 1188 N N . ARG A 1 147 ? 14.656 0.515 -7.946 1.00 94.12 147 ARG A N 1
ATOM 1189 C CA . ARG A 1 147 ? 13.796 -0.181 -8.911 1.00 94.12 147 ARG A CA 1
ATOM 1190 C C . ARG A 1 147 ? 13.636 0.513 -10.265 1.00 94.12 147 ARG A C 1
ATOM 1192 O O . ARG A 1 147 ? 12.931 -0.016 -11.124 1.00 94.12 147 ARG A O 1
ATOM 1199 N N . LYS A 1 148 ? 14.295 1.661 -10.472 1.00 94.88 148 LYS A N 1
ATOM 1200 C CA . LYS A 1 148 ? 14.129 2.560 -11.632 1.00 94.88 148 LYS A CA 1
ATOM 1201 C C . LYS A 1 148 ? 12.679 3.032 -11.838 1.00 94.88 148 LYS A C 1
ATOM 1203 O O . LYS A 1 148 ? 12.162 3.086 -12.953 1.00 94.88 148 LYS A O 1
ATOM 1208 N N . LEU A 1 149 ? 11.996 3.343 -10.737 1.00 95.44 149 LEU A N 1
ATOM 1209 C CA . LEU A 1 149 ? 10.590 3.758 -10.696 1.00 95.44 149 LEU A CA 1
ATOM 1210 C C . LEU A 1 149 ? 10.408 5.260 -10.416 1.00 95.44 149 LEU A C 1
ATOM 1212 O O . LEU A 1 149 ? 9.277 5.709 -10.242 1.00 95.44 149 LEU A O 1
ATOM 1216 N N . GLU A 1 150 ? 11.477 6.062 -10.376 1.00 94.44 150 GLU A N 1
ATOM 1217 C CA . GLU A 1 150 ? 11.422 7.483 -9.989 1.00 94.44 150 GLU A CA 1
ATOM 1218 C C . GLU A 1 150 ? 10.450 8.326 -10.830 1.00 94.44 150 GLU A C 1
ATOM 1220 O O . GLU A 1 150 ? 9.799 9.228 -10.309 1.00 94.44 150 GLU A O 1
ATOM 1225 N N . ASN A 1 151 ? 10.285 7.992 -12.112 1.00 94.62 151 ASN A N 1
ATOM 1226 C CA . ASN A 1 151 ? 9.378 8.687 -13.032 1.00 94.62 151 ASN A CA 1
ATOM 1227 C C . ASN A 1 151 ? 7.996 8.015 -13.141 1.00 94.62 151 ASN A C 1
ATOM 1229 O O . ASN A 1 151 ? 7.196 8.377 -14.005 1.00 94.62 151 ASN A O 1
ATOM 1233 N N . LYS A 1 152 ? 7.724 7.007 -12.303 1.00 95.69 152 LYS A N 1
ATOM 1234 C CA . LYS A 1 152 ? 6.527 6.151 -12.361 1.00 95.69 152 LYS A CA 1
ATOM 1235 C C . LYS A 1 152 ? 5.633 6.289 -11.126 1.00 95.69 152 LYS A C 1
ATOM 1237 O O . LYS A 1 152 ? 4.729 5.480 -10.936 1.00 95.69 152 LYS A O 1
ATOM 1242 N N . ILE A 1 153 ? 5.862 7.308 -10.299 1.00 97.56 153 ILE A N 1
ATOM 1243 C CA . ILE A 1 153 ? 4.997 7.672 -9.174 1.00 97.56 153 ILE A CA 1
ATOM 1244 C C . ILE A 1 153 ? 4.056 8.817 -9.570 1.00 97.56 153 ILE A C 1
ATOM 1246 O O . ILE A 1 153 ? 4.492 9.884 -9.998 1.00 97.56 153 ILE A O 1
ATOM 1250 N N . TYR A 1 154 ? 2.751 8.602 -9.415 1.00 97.81 154 TYR A N 1
ATOM 1251 C CA . TYR A 1 154 ? 1.705 9.538 -9.824 1.00 97.81 154 TYR A CA 1
ATOM 1252 C C . TYR A 1 154 ? 0.814 9.894 -8.638 1.00 97.81 154 TYR A C 1
ATOM 1254 O O . TYR A 1 154 ? 0.331 9.008 -7.940 1.00 97.81 154 TYR A O 1
ATOM 1262 N N . SER A 1 155 ? 0.549 11.183 -8.429 1.00 97.69 155 SER A N 1
ATOM 1263 C CA . SER A 1 155 ? -0.473 11.621 -7.473 1.00 97.69 155 SER A CA 1
ATOM 1264 C C . SER A 1 155 ? -1.858 11.480 -8.108 1.00 97.69 155 SER A C 1
ATOM 1266 O O . SER A 1 155 ? -2.097 11.991 -9.203 1.00 97.69 155 SER A O 1
ATOM 1268 N N . LEU A 1 156 ? -2.763 10.766 -7.439 1.00 97.88 156 LEU A N 1
ATOM 1269 C CA . LEU A 1 156 ? -4.148 10.557 -7.876 1.00 97.88 156 LEU A CA 1
ATOM 1270 C C . LEU A 1 156 ? -5.126 11.535 -7.212 1.00 97.88 156 LEU A C 1
ATOM 1272 O O . LEU A 1 156 ? -6.213 11.779 -7.737 1.00 97.88 156 LEU A O 1
ATOM 1276 N N . GLY A 1 157 ? -4.746 12.101 -6.066 1.00 96.44 157 GLY A N 1
ATOM 1277 C CA . GLY A 1 157 ? -5.547 13.076 -5.335 1.00 96.44 157 GLY A CA 1
ATOM 1278 C C . GLY A 1 157 ? -4.979 13.382 -3.952 1.00 96.44 157 GLY A C 1
ATOM 1279 O O . GLY A 1 157 ? -4.249 12.578 -3.377 1.00 96.44 157 GLY A O 1
ATOM 1280 N N . ALA A 1 158 ? -5.347 14.542 -3.408 1.00 95.69 158 ALA A N 1
ATOM 1281 C CA . ALA A 1 158 ? -4.968 14.979 -2.068 1.00 95.69 158 ALA A CA 1
ATOM 1282 C C . ALA A 1 158 ? -6.187 15.009 -1.137 1.00 95.69 158 ALA A C 1
ATOM 1284 O O . ALA A 1 158 ? -7.261 15.471 -1.523 1.00 95.69 158 ALA A O 1
ATOM 1285 N N . PHE A 1 159 ? -6.001 14.552 0.100 1.00 94.00 159 PHE A N 1
ATOM 1286 C CA . PHE A 1 159 ? -7.057 14.373 1.096 1.00 94.00 159 PHE A CA 1
ATOM 1287 C C . PHE A 1 159 ? -6.576 14.798 2.489 1.00 94.00 159 PHE A C 1
ATOM 1289 O O . PHE A 1 159 ? -5.417 15.166 2.700 1.00 94.00 159 PHE A O 1
ATOM 1296 N N . ASN A 1 160 ? -7.479 14.765 3.465 1.00 85.62 160 ASN A N 1
ATOM 1297 C CA . ASN A 1 160 ? -7.156 14.985 4.868 1.00 85.62 160 ASN A CA 1
ATOM 1298 C C . ASN A 1 160 ? -8.045 14.113 5.763 1.00 85.62 160 ASN A C 1
ATOM 1300 O O . ASN A 1 160 ? -9.143 13.728 5.372 1.00 85.62 160 ASN A O 1
ATOM 1304 N N . PHE A 1 161 ? -7.567 13.837 6.975 1.00 82.00 161 PHE A N 1
ATOM 1305 C CA . PHE A 1 161 ? -8.295 13.074 7.992 1.00 82.00 161 PHE A CA 1
ATOM 1306 C C . PHE A 1 161 ? -8.850 13.984 9.098 1.00 82.00 161 PHE A C 1
ATOM 1308 O O . PHE A 1 161 ? -9.009 13.536 10.227 1.00 82.00 161 PHE A O 1
ATOM 1315 N N . LEU A 1 162 ? -9.134 15.267 8.824 1.00 77.88 162 LEU A N 1
ATOM 1316 C CA . LEU A 1 162 ? -9.573 16.211 9.869 1.00 77.88 162 LEU A CA 1
ATOM 1317 C C . LEU A 1 162 ? -10.874 15.765 10.557 1.00 77.88 162 LEU A C 1
ATOM 1319 O O . LEU A 1 162 ? -11.018 15.952 11.761 1.00 77.88 162 LEU A O 1
ATOM 1323 N N . ASN A 1 163 ? -11.775 15.135 9.797 1.00 73.75 163 ASN A N 1
ATOM 1324 C CA . ASN A 1 163 ? -13.085 14.665 10.259 1.00 73.75 163 ASN A CA 1
ATOM 1325 C C . ASN A 1 163 ? -13.182 13.127 10.351 1.00 73.75 163 ASN A C 1
ATOM 1327 O O . ASN A 1 163 ? -14.284 12.585 10.398 1.00 73.75 163 ASN A O 1
ATOM 1331 N N . ALA A 1 164 ? -12.055 12.410 10.314 1.00 75.88 164 ALA A N 1
ATOM 1332 C CA . ALA A 1 164 ? -12.049 10.947 10.353 1.00 75.88 164 ALA A CA 1
ATOM 1333 C C . ALA A 1 164 ? -12.132 10.393 11.788 1.00 75.88 164 ALA A C 1
ATOM 1335 O O . ALA A 1 164 ? -11.843 11.100 12.751 1.00 75.88 164 ALA A O 1
ATOM 1336 N N . GLU A 1 165 ? -12.466 9.100 11.926 1.00 72.81 165 GLU A N 1
ATOM 1337 C CA . GLU A 1 165 ? -12.548 8.401 13.227 1.00 72.81 165 GLU A CA 1
ATOM 1338 C C . GLU A 1 165 ? -11.255 8.556 14.042 1.00 72.81 165 GLU A C 1
ATOM 1340 O O . GLU A 1 165 ? -11.290 8.822 15.244 1.00 72.81 165 GLU A O 1
ATOM 1345 N N . ARG A 1 166 ? -10.108 8.461 13.362 1.00 78.19 166 ARG A N 1
ATOM 1346 C CA . ARG A 1 166 ? -8.814 8.904 13.870 1.00 78.19 166 ARG A CA 1
ATOM 1347 C C . ARG A 1 166 ? -8.416 10.181 13.138 1.00 78.19 166 ARG A C 1
ATOM 1349 O O . ARG A 1 166 ? -7.978 10.134 11.990 1.00 78.19 166 ARG A O 1
ATOM 1356 N N . GLY A 1 167 ? -8.534 11.314 13.823 1.00 71.31 167 GLY A N 1
ATOM 1357 C CA . GLY A 1 167 ? -8.077 12.596 13.302 1.00 71.31 167 GLY A CA 1
ATOM 1358 C C . GLY A 1 167 ? -6.562 12.613 13.086 1.00 71.31 167 GLY A C 1
ATOM 1359 O O . GLY A 1 167 ? -5.802 12.351 14.020 1.00 71.31 167 GLY A O 1
ATOM 1360 N N . ALA A 1 168 ? -6.111 12.964 11.882 1.00 71.38 168 ALA A N 1
ATOM 1361 C CA . ALA A 1 168 ? -4.709 13.287 11.614 1.00 71.38 168 ALA A CA 1
ATOM 1362 C C . ALA A 1 168 ? -4.595 14.754 11.198 1.00 71.38 168 ALA A C 1
ATOM 1364 O O . ALA A 1 168 ? -5.351 15.231 10.355 1.00 71.38 168 ALA A O 1
ATOM 1365 N N . ARG A 1 169 ? -3.596 15.466 11.730 1.00 67.38 169 ARG A N 1
ATOM 1366 C CA . ARG A 1 169 ? -3.256 16.825 11.266 1.00 67.38 169 ARG A CA 1
ATOM 1367 C C . ARG A 1 169 ? -2.503 16.826 9.927 1.00 67.38 169 ARG A C 1
ATOM 1369 O O . ARG A 1 169 ? -2.106 17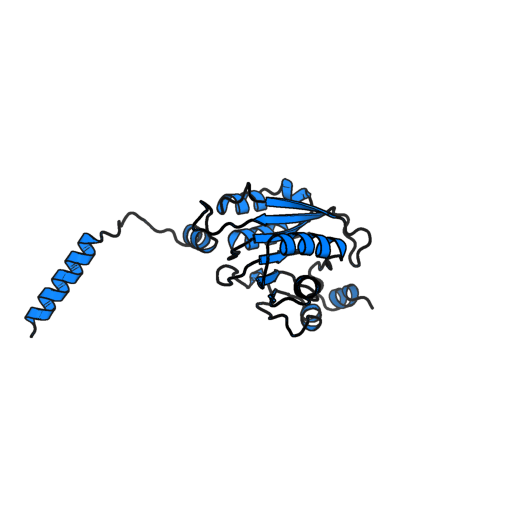.885 9.453 1.00 67.38 169 ARG A O 1
ATOM 1376 N N . ALA A 1 170 ? -2.266 15.654 9.339 1.00 74.38 170 ALA A N 1
ATOM 1377 C CA . ALA A 1 170 ? -1.530 15.506 8.094 1.00 74.38 170 ALA A CA 1
ATOM 1378 C C . ALA A 1 170 ? -2.467 15.616 6.883 1.00 74.38 170 ALA A C 1
ATOM 1380 O O . ALA A 1 170 ? -3.489 14.933 6.803 1.00 74.38 170 ALA A O 1
ATOM 1381 N N . LYS A 1 171 ? -2.071 16.446 5.914 1.00 90.31 171 LYS A N 1
ATOM 1382 C CA . LYS A 1 171 ? -2.551 16.340 4.536 1.00 90.31 171 LYS A CA 1
ATOM 1383 C C . LYS A 1 171 ? -1.883 15.121 3.898 1.00 90.31 171 LYS A C 1
ATOM 1385 O O . LYS A 1 171 ? -0.663 14.954 4.005 1.00 90.31 171 LYS A O 1
ATOM 1390 N N . VAL A 1 172 ? -2.685 14.269 3.279 1.00 94.31 172 VAL A N 1
ATOM 1391 C CA . VAL A 1 172 ? -2.230 13.030 2.642 1.00 94.31 172 VAL A CA 1
ATOM 1392 C C . VAL A 1 172 ? -2.469 13.093 1.143 1.00 94.31 172 VAL A C 1
ATOM 1394 O O . VAL A 1 172 ? -3.315 13.855 0.670 1.00 94.31 172 VAL A O 1
ATOM 1397 N N . GLU A 1 173 ? -1.754 12.264 0.401 1.00 96.56 173 GLU A N 1
ATOM 1398 C CA . GLU A 1 173 ? -2.024 11.996 -1.003 1.00 96.56 173 GLU A CA 1
ATOM 1399 C C . GLU A 1 173 ? -2.255 10.507 -1.223 1.00 96.56 173 GLU A C 1
ATOM 1401 O O . GLU A 1 173 ? -1.632 9.660 -0.580 1.00 96.56 173 GLU A O 1
ATOM 1406 N N . VAL A 1 174 ? -3.154 10.207 -2.156 1.00 98.31 174 VAL A N 1
ATOM 1407 C CA . VAL A 1 174 ? -3.222 8.893 -2.785 1.00 98.31 174 VAL A CA 1
ATOM 1408 C C . VAL A 1 174 ? -2.238 8.920 -3.937 1.00 98.31 174 VAL A C 1
ATOM 1410 O O . VAL A 1 174 ? -2.415 9.695 -4.879 1.00 98.31 174 VAL A O 1
ATOM 1413 N N . VAL A 1 175 ? -1.211 8.085 -3.870 1.00 98.44 175 VAL A N 1
ATOM 1414 C CA . VAL A 1 175 ? -0.208 7.961 -4.926 1.00 98.44 175 VAL A CA 1
ATOM 1415 C C . VAL A 1 175 ? -0.230 6.560 -5.513 1.00 98.44 175 VAL A C 1
ATOM 1417 O O . VAL A 1 175 ? -0.504 5.585 -4.816 1.00 98.44 175 VAL A O 1
ATOM 1420 N N . PHE A 1 176 ? 0.060 6.465 -6.803 1.00 98.56 176 PHE A N 1
ATOM 1421 C CA . PHE A 1 176 ? 0.175 5.216 -7.535 1.00 98.56 176 PHE A CA 1
ATOM 1422 C C . PHE A 1 176 ? 1.580 5.090 -8.114 1.00 98.56 176 PHE A C 1
ATOM 1424 O O . PHE A 1 176 ? 1.998 5.922 -8.917 1.00 98.56 176 PHE A O 1
ATOM 1431 N N . VAL A 1 177 ? 2.303 4.052 -7.706 1.00 98.06 177 VAL A N 1
ATOM 1432 C CA . VAL A 1 177 ? 3.581 3.660 -8.300 1.00 98.06 177 VAL A CA 1
ATOM 1433 C C . VAL A 1 177 ? 3.286 2.611 -9.360 1.00 98.06 177 VAL A C 1
ATOM 1435 O O . VAL A 1 177 ? 2.941 1.472 -9.040 1.00 98.06 177 VAL A O 1
ATOM 1438 N N . LYS A 1 178 ? 3.393 3.000 -10.627 1.00 96.06 178 LYS A N 1
ATOM 1439 C CA . LYS A 1 178 ? 3.177 2.102 -11.757 1.00 96.06 178 LYS A CA 1
ATOM 1440 C C . LYS A 1 178 ? 4.356 1.145 -11.877 1.00 96.06 178 LYS A C 1
ATOM 1442 O O . LYS A 1 178 ? 5.499 1.583 -12.016 1.00 96.06 178 LYS A O 1
ATOM 1447 N N . ILE A 1 179 ? 4.063 -0.149 -11.897 1.00 91.44 179 ILE A N 1
ATOM 1448 C CA . ILE A 1 179 ? 5.031 -1.175 -12.273 1.00 91.44 179 ILE A CA 1
ATOM 1449 C C . ILE A 1 179 ? 4.658 -1.638 -13.676 1.00 91.44 179 ILE A C 1
ATOM 1451 O O . ILE A 1 179 ? 3.494 -1.856 -13.994 1.00 91.44 179 ILE A O 1
ATOM 1455 N N . GLU A 1 180 ? 5.648 -1.656 -14.559 1.00 80.12 180 GLU A N 1
ATOM 1456 C CA . GLU A 1 180 ? 5.473 -2.103 -15.936 1.00 80.12 180 GLU A CA 1
ATOM 1457 C C . GLU A 1 180 ? 6.053 -3.499 -16.069 1.00 80.12 180 GLU A C 1
ATOM 1459 O O . GLU A 1 180 ? 7.092 -3.790 -15.476 1.00 80.12 180 GLU A O 1
ATOM 1464 N N . ASN A 1 181 ? 5.388 -4.335 -16.866 1.00 68.25 181 ASN A N 1
ATOM 1465 C CA . ASN A 1 181 ? 5.838 -5.690 -17.144 1.00 68.25 181 ASN A CA 1
ATOM 1466 C C . ASN A 1 181 ? 7.299 -5.681 -17.633 1.00 68.25 181 ASN A C 1
ATOM 1468 O O . ASN A 1 181 ? 7.677 -4.889 -18.504 1.00 68.25 181 ASN A O 1
ATOM 1472 N N . GLU A 1 182 ? 8.108 -6.577 -17.078 1.00 63.44 182 GLU A N 1
ATOM 1473 C CA . GLU A 1 182 ? 9.548 -6.700 -17.333 1.00 63.44 182 GLU A CA 1
ATOM 1474 C C . GLU A 1 182 ? 9.881 -6.886 -18.818 1.00 63.44 182 GLU A C 1
ATOM 1476 O O . GLU A 1 182 ? 10.919 -6.429 -19.284 1.00 63.44 182 GLU A O 1
ATOM 1481 N N . ARG A 1 183 ? 8.975 -7.476 -19.613 1.00 60.22 183 ARG A N 1
ATOM 1482 C CA . ARG A 1 183 ? 9.182 -7.643 -21.063 1.00 60.22 183 ARG A CA 1
ATOM 1483 C C . ARG A 1 183 ? 9.263 -6.323 -21.831 1.00 60.22 183 ARG A C 1
ATOM 1485 O O . ARG A 1 183 ? 9.784 -6.310 -22.943 1.00 60.22 183 ARG A O 1
ATOM 1492 N N . TYR A 1 184 ? 8.716 -5.243 -21.275 1.00 62.25 184 TYR A N 1
ATOM 1493 C CA . TYR A 1 184 ? 8.591 -3.945 -21.942 1.00 62.25 184 TYR A CA 1
ATOM 1494 C C . TYR A 1 184 ? 9.230 -2.801 -21.158 1.00 62.25 184 TYR A C 1
ATOM 1496 O O . TYR A 1 184 ? 9.108 -1.650 -21.576 1.00 62.25 184 TYR A O 1
ATOM 1504 N N . SER A 1 185 ? 9.883 -3.090 -20.031 1.00 75.69 185 SER A N 1
ATOM 1505 C CA . SER A 1 185 ? 10.497 -2.064 -19.197 1.00 75.69 185 SER A CA 1
ATOM 1506 C C . SER A 1 185 ? 11.935 -2.404 -18.842 1.00 75.69 185 SER A C 1
ATOM 1508 O O . SER A 1 185 ? 12.333 -3.558 -18.755 1.00 75.69 185 SER A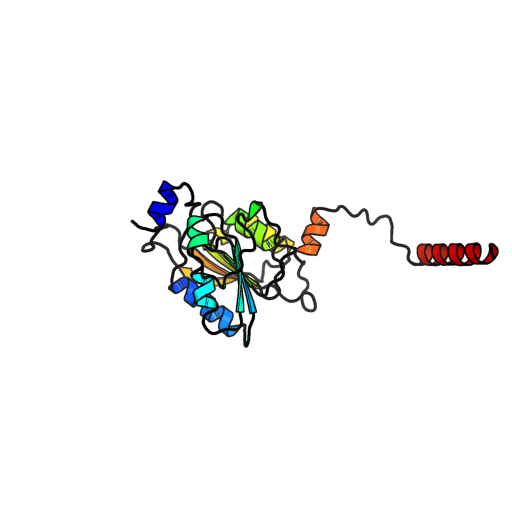 O 1
ATOM 1510 N N . ASP A 1 186 ? 12.713 -1.357 -18.621 1.00 80.25 186 ASP A N 1
ATOM 1511 C CA . ASP A 1 186 ? 14.068 -1.391 -18.088 1.00 80.25 186 ASP A CA 1
ATOM 1512 C C . ASP A 1 186 ? 14.099 -1.369 -16.548 1.00 80.25 186 ASP A C 1
ATOM 1514 O O . ASP A 1 186 ? 15.178 -1.187 -15.971 1.00 80.25 186 ASP A O 1
ATOM 1518 N N . ASN A 1 187 ? 12.935 -1.552 -15.902 1.00 85.94 187 ASN A N 1
ATOM 1519 C CA . ASN A 1 187 ? 12.756 -1.626 -14.450 1.00 85.94 187 ASN A CA 1
ATOM 1520 C C . ASN A 1 187 ? 13.585 -2.758 -13.834 1.00 85.94 187 ASN A C 1
ATOM 1522 O O . ASN A 1 187 ? 13.883 -3.752 -14.490 1.00 85.94 187 ASN A O 1
ATOM 1526 N N . VAL A 1 188 ? 13.891 -2.635 -12.541 1.00 88.75 188 VAL A N 1
ATOM 1527 C CA . VAL A 1 188 ? 14.463 -3.744 -11.762 1.00 88.75 188 VAL A CA 1
ATOM 1528 C C . VAL A 1 188 ? 13.338 -4.448 -11.002 1.00 88.75 188 VAL A C 1
ATOM 1530 O O . VAL A 1 188 ? 12.561 -3.811 -10.272 1.00 88.75 188 VAL A O 1
ATOM 1533 N N . SER A 1 189 ? 13.225 -5.763 -11.197 1.00 90.75 189 SER A N 1
ATOM 1534 C CA . SER A 1 189 ? 12.261 -6.592 -10.475 1.00 90.75 189 SER A CA 1
ATOM 1535 C C . SER A 1 189 ? 12.590 -6.627 -8.977 1.00 90.75 189 SER A C 1
ATOM 1537 O O . SER A 1 189 ? 13.725 -6.382 -8.564 1.00 90.75 189 SER A O 1
ATOM 1539 N N . ALA A 1 190 ? 11.596 -6.921 -8.134 1.00 92.69 190 ALA A N 1
ATOM 1540 C CA . ALA A 1 190 ? 11.837 -7.073 -6.696 1.00 92.69 190 ALA A CA 1
ATOM 1541 C C . ALA A 1 190 ? 12.801 -8.237 -6.404 1.00 92.69 190 ALA A C 1
ATOM 1543 O O . ALA A 1 190 ? 13.623 -8.155 -5.492 1.00 92.69 190 ALA A O 1
ATOM 1544 N N . PHE A 1 191 ? 12.724 -9.305 -7.204 1.00 91.69 191 PHE A N 1
ATOM 1545 C CA . PHE A 1 191 ? 13.581 -10.475 -7.060 1.00 91.69 191 PHE A CA 1
ATOM 1546 C C . PHE A 1 191 ? 15.029 -10.187 -7.475 1.00 91.69 191 PHE A C 1
ATOM 1548 O O . PHE A 1 191 ? 15.941 -10.532 -6.729 1.00 91.69 191 PHE A O 1
ATOM 1555 N N . ASP A 1 192 ? 15.250 -9.500 -8.600 1.00 90.44 192 ASP A N 1
ATOM 1556 C CA . ASP A 1 192 ? 16.598 -9.115 -9.040 1.00 90.44 192 ASP A CA 1
ATOM 1557 C C . ASP A 1 192 ? 17.247 -8.154 -8.045 1.00 90.44 192 ASP A C 1
ATOM 1559 O O . ASP A 1 192 ? 18.393 -8.360 -7.651 1.00 90.44 192 ASP A O 1
ATOM 1563 N N . LEU A 1 193 ? 16.496 -7.156 -7.559 1.00 91.88 193 LEU A N 1
ATOM 1564 C CA . LEU A 1 193 ? 16.990 -6.243 -6.529 1.00 91.88 193 LEU A CA 1
ATOM 1565 C C . LEU A 1 193 ? 17.376 -7.004 -5.252 1.00 91.88 193 LEU A C 1
ATOM 1567 O O . LEU A 1 193 ? 18.436 -6.760 -4.678 1.00 91.88 193 LEU A O 1
ATOM 1571 N N . PHE A 1 194 ? 16.538 -7.948 -4.816 1.00 92.50 194 PHE A N 1
ATOM 1572 C CA . PHE A 1 194 ? 16.848 -8.803 -3.674 1.00 92.50 194 PHE A CA 1
ATOM 1573 C C . PHE A 1 194 ? 18.117 -9.630 -3.906 1.00 92.50 194 PHE A C 1
ATOM 1575 O O . PHE A 1 194 ? 18.957 -9.709 -3.004 1.00 92.50 194 PHE A O 1
ATOM 1582 N N . LEU A 1 195 ? 18.273 -10.229 -5.090 1.00 91.19 195 LEU A N 1
ATOM 1583 C CA . LEU A 1 195 ? 19.460 -11.002 -5.431 1.00 91.19 195 LEU A CA 1
ATOM 1584 C C . LEU A 1 195 ? 20.724 -10.139 -5.378 1.00 91.19 195 LEU A C 1
ATOM 1586 O O . LEU A 1 195 ? 21.687 -10.529 -4.720 1.00 91.19 195 LEU A O 1
ATOM 1590 N N . ASP A 1 196 ? 20.699 -8.961 -5.995 1.00 89.44 196 ASP A N 1
ATOM 1591 C CA . ASP A 1 196 ? 21.839 -8.044 -6.046 1.00 89.44 196 ASP A CA 1
ATOM 1592 C C . ASP A 1 196 ? 22.247 -7.528 -4.655 1.00 89.44 196 ASP A C 1
ATOM 1594 O O . ASP A 1 196 ? 23.438 -7.406 -4.351 1.00 89.44 196 ASP A O 1
ATOM 1598 N N . GLU A 1 197 ? 21.278 -7.239 -3.781 1.00 89.31 197 GLU A N 1
ATOM 1599 C CA . GLU A 1 197 ? 21.551 -6.721 -2.435 1.00 89.31 197 GLU A CA 1
ATOM 1600 C C . GLU A 1 197 ? 22.043 -7.800 -1.459 1.00 89.31 197 GLU A C 1
ATOM 1602 O O . GLU A 1 197 ? 22.880 -7.518 -0.596 1.00 89.31 197 GLU A O 1
ATOM 1607 N N . ASN A 1 198 ? 21.539 -9.032 -1.581 1.00 89.38 198 ASN A N 1
ATOM 1608 C CA . ASN A 1 198 ? 21.805 -10.099 -0.610 1.00 89.38 198 ASN A CA 1
ATOM 1609 C C . ASN A 1 198 ? 22.915 -11.055 -1.055 1.00 89.38 198 ASN A C 1
ATOM 1611 O O . ASN A 1 198 ? 23.581 -11.664 -0.214 1.00 89.38 198 ASN A O 1
ATOM 1615 N N . PHE A 1 199 ? 23.158 -11.173 -2.360 1.00 87.06 199 PHE A N 1
ATOM 1616 C CA . PHE A 1 199 ? 24.146 -12.087 -2.914 1.00 87.06 199 PHE A CA 1
ATOM 1617 C C . PHE A 1 199 ? 25.198 -11.310 -3.702 1.00 87.06 199 PHE A C 1
ATOM 1619 O O . PHE A 1 199 ? 24.983 -10.830 -4.810 1.00 87.06 199 PHE A O 1
ATOM 1626 N N . LYS A 1 200 ? 26.414 -11.242 -3.155 1.00 70.62 200 LYS A N 1
ATOM 1627 C CA . LYS A 1 200 ? 27.577 -10.741 -3.894 1.00 70.62 200 LYS A CA 1
ATOM 1628 C C . LYS A 1 200 ? 28.078 -11.828 -4.834 1.00 70.62 200 LYS A C 1
ATOM 1630 O O . LYS A 1 200 ? 28.971 -12.602 -4.484 1.00 70.62 200 LYS A O 1
ATOM 1635 N N . PHE A 1 201 ? 27.503 -11.907 -6.028 1.00 66.75 201 PHE A N 1
ATOM 1636 C CA . PHE A 1 201 ? 28.029 -12.792 -7.058 1.00 66.75 201 PHE A CA 1
ATOM 1637 C C . PHE A 1 201 ? 29.383 -12.255 -7.543 1.00 66.75 201 PHE A C 1
ATOM 1639 O O . PHE A 1 201 ? 29.462 -11.270 -8.275 1.00 66.75 201 PHE A O 1
ATOM 1646 N N . ASN A 1 202 ? 30.474 -12.914 -7.143 1.00 58.78 202 ASN A N 1
ATOM 1647 C CA . ASN A 1 202 ? 31.786 -12.702 -7.751 1.00 58.78 202 ASN A CA 1
ATOM 1648 C C . ASN A 1 202 ? 31.742 -13.241 -9.189 1.00 58.78 202 ASN A C 1
ATOM 1650 O O . ASN A 1 202 ? 32.013 -14.411 -9.450 1.00 58.78 202 ASN A O 1
ATOM 1654 N N . THR A 1 203 ? 31.400 -12.377 -10.140 1.00 53.78 203 THR A N 1
ATOM 1655 C CA . THR A 1 203 ? 31.331 -12.678 -11.581 1.00 53.78 203 THR A CA 1
ATOM 1656 C C . THR A 1 203 ? 32.700 -12.953 -12.225 1.00 53.78 203 THR A C 1
ATOM 1658 O O . THR A 1 203 ? 32.791 -13.145 -13.438 1.00 53.78 203 THR A O 1
ATOM 1661 N N . THR A 1 204 ? 33.784 -13.041 -11.443 1.00 49.56 204 THR A N 1
ATOM 1662 C CA . THR A 1 204 ? 35.124 -13.427 -11.919 1.00 49.56 204 THR A CA 1
ATOM 1663 C C . THR A 1 204 ? 35.210 -14.864 -12.417 1.00 49.56 204 THR A C 1
ATOM 1665 O O . THR A 1 204 ? 36.077 -15.160 -13.238 1.00 49.56 204 THR A O 1
ATOM 1668 N N . SER A 1 205 ? 34.294 -15.752 -12.030 1.00 52.97 205 SER A N 1
ATOM 1669 C CA . SER A 1 205 ? 34.079 -16.979 -12.792 1.00 52.97 205 SER A CA 1
ATOM 1670 C C . SER A 1 205 ? 33.024 -16.706 -13.856 1.00 52.97 205 SER A C 1
ATOM 1672 O O . SER A 1 205 ? 31.828 -16.873 -13.616 1.00 52.97 205 SER A O 1
ATOM 1674 N N . LYS A 1 206 ? 33.459 -16.301 -15.056 1.00 51.75 206 LYS A N 1
ATOM 1675 C CA . LYS A 1 206 ? 32.615 -16.459 -16.244 1.00 51.75 206 LYS A CA 1
ATOM 1676 C C . LYS A 1 206 ? 32.157 -17.912 -16.245 1.00 51.75 206 LYS A C 1
ATOM 1678 O O . LYS A 1 206 ? 33.003 -18.807 -16.284 1.00 51.75 206 LYS A O 1
ATOM 1683 N N . PHE A 1 207 ? 30.850 -18.146 -16.183 1.00 55.53 207 PHE A N 1
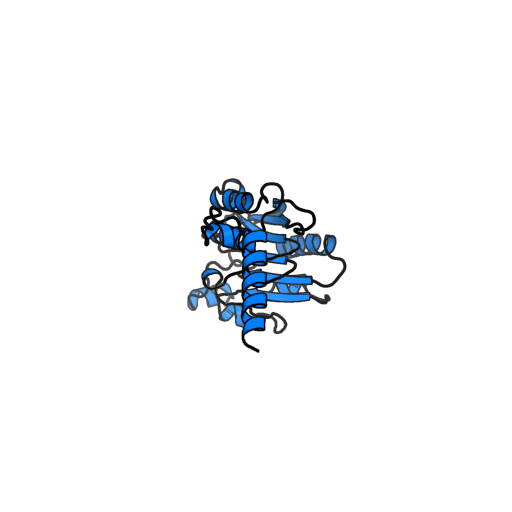ATOM 1684 C CA . PHE A 1 207 ? 30.273 -19.444 -16.507 1.00 55.53 207 PHE A CA 1
ATOM 1685 C C . PHE A 1 207 ? 30.717 -19.777 -17.934 1.00 55.53 207 PHE A C 1
ATOM 1687 O O . PHE A 1 207 ? 30.144 -19.308 -18.917 1.00 55.53 207 PHE A O 1
ATOM 1694 N N . ASN A 1 208 ? 31.827 -20.501 -18.055 1.00 64.56 208 ASN A N 1
ATOM 1695 C CA . ASN A 1 208 ? 32.382 -20.865 -19.340 1.00 64.56 208 ASN A CA 1
ATOM 1696 C C . ASN A 1 208 ? 31.602 -22.089 -19.816 1.00 64.56 208 ASN A C 1
ATOM 1698 O O . ASN A 1 208 ? 31.932 -23.228 -19.481 1.00 64.56 208 ASN A O 1
ATOM 1702 N N . GLN A 1 209 ? 30.519 -21.827 -20.550 1.00 65.31 209 GLN A N 1
ATOM 1703 C CA . GLN A 1 209 ? 29.645 -22.865 -21.091 1.00 65.31 209 GLN A CA 1
ATOM 1704 C C . GLN A 1 209 ? 30.431 -23.899 -21.911 1.00 65.31 209 GLN A C 1
ATOM 1706 O O . GLN A 1 209 ? 30.077 -25.077 -21.891 1.00 65.31 209 GLN A O 1
ATOM 1711 N N . GLU A 1 210 ? 31.523 -23.502 -22.574 1.00 68.75 210 GLU A N 1
ATOM 1712 C CA . GLU A 1 210 ? 32.401 -24.432 -23.291 1.00 68.75 210 GLU A CA 1
ATOM 1713 C C . GLU A 1 210 ? 33.163 -25.347 -22.333 1.00 68.75 210 GLU A C 1
ATOM 1715 O O . GLU A 1 210 ? 33.180 -26.558 -22.538 1.00 68.75 210 GLU A O 1
ATOM 1720 N N . ALA A 1 211 ? 33.714 -24.812 -21.238 1.00 72.12 211 ALA A N 1
ATOM 1721 C CA . ALA A 1 211 ? 34.407 -25.622 -20.233 1.00 72.12 211 ALA A CA 1
ATOM 1722 C C . ALA A 1 211 ? 33.469 -26.648 -19.571 1.00 72.12 211 ALA A C 1
ATOM 1724 O O . ALA A 1 211 ? 33.869 -27.784 -19.309 1.00 72.12 211 ALA A O 1
ATOM 1725 N N . GLN A 1 212 ? 32.207 -26.277 -19.337 1.00 73.94 212 GLN A N 1
ATOM 1726 C CA . GLN A 1 212 ? 31.208 -27.180 -18.767 1.00 73.94 212 GLN A CA 1
ATOM 1727 C C . GLN A 1 212 ? 30.734 -28.233 -19.780 1.00 73.94 212 GLN A C 1
ATOM 1729 O O . GLN A 1 212 ? 30.621 -29.407 -19.426 1.00 73.94 212 GLN A O 1
ATOM 1734 N N . ARG A 1 213 ? 30.530 -27.856 -21.051 1.00 76.19 213 ARG A N 1
ATOM 1735 C CA . ARG A 1 213 ? 30.223 -28.804 -22.136 1.00 76.19 213 ARG A CA 1
ATOM 1736 C C . ARG A 1 213 ? 31.350 -29.812 -22.347 1.00 76.19 213 ARG A C 1
ATOM 1738 O O . ARG A 1 213 ? 31.075 -31.003 -22.457 1.00 76.19 213 ARG A O 1
ATOM 1745 N N . GLU A 1 214 ? 32.603 -29.363 -22.350 1.00 79.38 214 GLU A N 1
ATOM 1746 C CA . GLU A 1 214 ? 33.772 -30.240 -22.476 1.00 79.38 214 GLU A CA 1
ATOM 1747 C C . GLU A 1 214 ? 33.926 -31.177 -21.273 1.00 79.38 214 GLU A C 1
ATOM 1749 O O . GLU A 1 214 ? 34.242 -32.357 -21.443 1.00 79.38 214 GLU A O 1
ATOM 1754 N N . ARG A 1 215 ? 33.631 -30.700 -20.056 1.00 80.12 215 ARG A N 1
ATOM 1755 C CA . ARG A 1 215 ? 33.596 -31.550 -18.859 1.00 80.12 215 ARG A CA 1
ATOM 1756 C C . ARG A 1 215 ? 32.535 -32.650 -18.974 1.00 80.12 215 ARG A C 1
ATOM 1758 O O . ARG A 1 215 ? 32.869 -33.820 -18.812 1.00 80.12 215 ARG A O 1
ATOM 1765 N N . ILE A 1 216 ? 31.298 -32.290 -19.322 1.00 82.56 216 ILE A N 1
ATOM 1766 C CA . ILE A 1 216 ? 30.189 -33.243 -19.508 1.00 82.56 216 ILE A CA 1
ATOM 1767 C C . ILE A 1 216 ? 30.533 -34.263 -20.602 1.00 82.56 216 ILE A C 1
ATOM 1769 O O . ILE A 1 216 ? 30.312 -35.462 -20.438 1.00 82.56 216 ILE A O 1
ATOM 1773 N N . LYS A 1 217 ? 31.136 -33.812 -21.708 1.00 82.56 217 LYS A N 1
ATOM 1774 C CA . LYS A 1 217 ? 31.559 -34.680 -22.813 1.00 82.56 217 LYS A CA 1
ATOM 1775 C C . LYS A 1 217 ? 32.632 -35.684 -22.380 1.00 82.56 217 LYS A C 1
ATOM 1777 O O . LYS A 1 217 ? 32.527 -36.857 -22.728 1.00 82.56 217 LYS A O 1
ATOM 1782 N N . LYS A 1 218 ? 33.628 -35.265 -21.591 1.00 81.62 218 LYS A N 1
ATOM 1783 C CA . LYS A 1 218 ? 34.657 -36.166 -21.035 1.00 81.62 218 LYS A CA 1
ATOM 1784 C C . LYS A 1 218 ? 34.078 -37.177 -20.045 1.00 81.62 218 LYS A C 1
ATOM 1786 O O . LYS A 1 218 ? 34.443 -38.347 -20.103 1.00 81.62 218 LYS A O 1
ATOM 1791 N N . GLU A 1 219 ? 33.155 -36.760 -19.181 1.00 82.12 219 GLU A N 1
ATOM 1792 C CA . GLU A 1 219 ? 32.465 -37.654 -18.236 1.00 82.12 219 GLU A CA 1
ATOM 1793 C C . GLU A 1 219 ? 31.594 -38.701 -18.975 1.00 82.12 219 GLU A C 1
ATOM 1795 O O . GLU A 1 219 ? 31.604 -39.885 -18.631 1.00 82.12 219 GLU A O 1
ATOM 1800 N N . LEU A 1 220 ? 30.928 -38.311 -20.069 1.00 78.50 220 LEU A N 1
ATOM 1801 C CA . LEU A 1 220 ? 30.186 -39.217 -20.964 1.00 78.50 220 LEU A C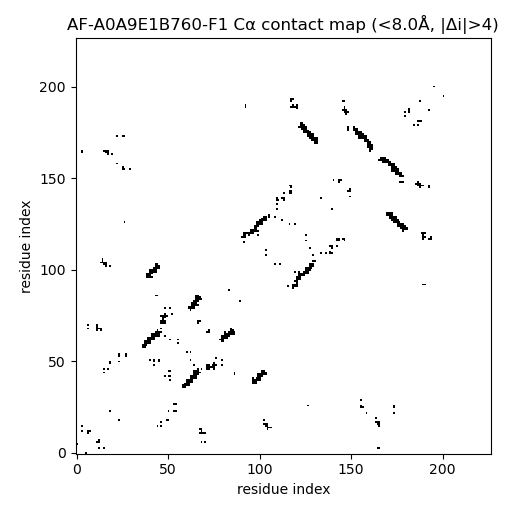A 1
ATOM 1802 C C . LEU A 1 220 ? 31.082 -40.199 -21.738 1.00 78.50 220 LEU A C 1
ATOM 1804 O O . LEU A 1 220 ? 30.672 -41.323 -22.016 1.00 78.50 220 LEU A O 1
ATOM 1808 N N . ILE A 1 221 ? 32.295 -39.789 -22.113 1.00 77.00 221 ILE A N 1
ATOM 1809 C CA . ILE A 1 221 ? 33.258 -40.668 -22.795 1.00 77.00 221 ILE A CA 1
ATOM 1810 C C . ILE A 1 221 ? 33.857 -41.673 -21.803 1.00 77.00 221 ILE A C 1
ATOM 1812 O O . ILE A 1 221 ? 33.933 -42.860 -22.107 1.00 77.00 221 ILE A O 1
ATOM 1816 N N . ASN A 1 222 ? 34.221 -41.229 -20.598 1.00 69.19 222 ASN A N 1
ATOM 1817 C CA . ASN A 1 222 ? 34.797 -42.106 -19.578 1.00 69.19 222 ASN A CA 1
ATOM 1818 C C . ASN A 1 222 ? 33.791 -43.128 -19.031 1.00 69.19 222 ASN A C 1
ATOM 1820 O O . ASN A 1 222 ? 34.172 -44.259 -18.748 1.00 69.19 222 ASN A O 1
ATOM 1824 N N . SER A 1 223 ? 32.507 -42.774 -18.934 1.00 62.44 223 SER A N 1
ATOM 1825 C CA . SER A 1 223 ? 31.451 -43.719 -18.532 1.00 62.44 223 SER A CA 1
ATOM 1826 C C . SER A 1 223 ? 31.169 -44.800 -19.581 1.00 62.44 223 SER A C 1
ATOM 1828 O O . SER A 1 223 ? 30.767 -45.901 -19.219 1.00 62.44 223 SER A O 1
ATOM 1830 N N . LYS A 1 224 ? 31.440 -44.536 -20.867 1.00 59.06 224 LYS A N 1
ATOM 1831 C CA . LYS A 1 224 ? 31.346 -45.545 -21.937 1.00 59.06 224 LYS A CA 1
ATOM 1832 C C . LYS A 1 224 ? 32.517 -46.528 -21.976 1.00 59.06 224 LYS A C 1
ATOM 1834 O O . LYS A 1 224 ? 32.368 -47.584 -22.571 1.00 59.06 224 LYS A O 1
ATOM 1839 N N . ASN A 1 225 ? 33.645 -46.208 -21.341 1.00 56.97 225 ASN A N 1
ATOM 1840 C CA . ASN A 1 225 ? 34.820 -47.086 -21.276 1.00 56.97 225 ASN A CA 1
ATOM 1841 C C . ASN A 1 225 ? 34.789 -48.060 -20.076 1.00 56.97 225 ASN A C 1
ATOM 1843 O O . ASN A 1 225 ? 35.765 -48.769 -19.841 1.00 56.97 225 ASN A O 1
ATOM 1847 N N . HIS A 1 226 ? 33.692 -48.077 -19.310 1.00 54.56 226 HIS A N 1
ATOM 1848 C CA . HIS A 1 226 ? 33.460 -48.973 -18.168 1.00 54.56 226 HIS A CA 1
ATOM 1849 C C . HIS A 1 226 ? 32.259 -49.924 -18.367 1.00 54.56 226 HIS A C 1
ATOM 1851 O O . HIS A 1 226 ? 31.745 -50.477 -17.395 1.00 54.56 226 HIS A O 1
ATOM 1857 N N . LEU A 1 227 ? 31.836 -50.125 -19.618 1.00 44.91 227 LEU A N 1
ATOM 1858 C CA . LEU A 1 227 ? 30.905 -51.167 -20.075 1.00 44.91 227 LEU A CA 1
ATOM 1859 C C . LEU A 1 227 ? 31.638 -52.084 -21.056 1.00 44.91 227 LEU A C 1
ATOM 1861 O O . LEU A 1 227 ? 31.367 -53.302 -21.013 1.00 44.91 227 LEU A O 1
#

Solvent-accessible surface area (backbone atoms only — not comparable to full-atom values): 12769 Å² total; per-residue (Å²): 133,55,73,68,55,56,23,54,79,66,79,43,37,81,64,68,58,81,83,50,70,70,59,48,50,52,51,43,56,52,53,55,76,76,42,97,67,63,50,34,37,36,28,43,57,35,50,49,30,61,60,58,55,69,68,34,70,97,52,70,49,51,40,33,31,26,32,68,30,63,75,28,51,74,57,33,60,87,79,49,44,75,79,46,44,46,73,91,83,49,79,40,54,86,48,79,33,39,29,39,40,32,48,54,32,83,92,48,38,56,63,53,48,27,53,47,60,45,23,47,31,45,55,47,25,38,37,38,47,42,53,57,67,57,83,74,34,65,59,41,52,50,29,28,49,70,28,64,34,70,91,32,63,42,83,77,48,78,51,69,27,74,87,42,99,56,65,38,98,54,53,28,27,38,32,39,37,55,35,67,51,68,95,81,40,91,53,49,51,25,61,57,48,49,45,62,75,74,45,86,76,72,68,84,64,65,84,50,63,63,63,52,52,52,49,54,51,50,55,58,52,57,60,62,76,74,115

Secondary structure (DSSP, 8-state):
--HHHHHHHTT--TT--PPPHHHHHHHHHHHHHH-SS-EEEEEET-TTSHHHHHHHTTS-EEEEEE---HHHHTTS-TTEEEEES-GGG--STT-EEEEEEE---TTTHHHHHHHHHHH-EEEEEEEEEEEGGGGG-HHHHHHHHHTT-TT-EEEEEEEEETTSSS-EEEEEEEEEEE---GGG--PPPHHHHHHHHH----TTS---HHHHHHHHHHHHHHHHTT-

Organism: NCBI:txid199